Protein AF-A0A8T7GP36-F1 (afdb_monomer)

Solvent-accessible surface area (backbone atoms only — not comparable to full-atom values): 14063 Å² total; per-residue (Å²): 130,89,77,80,60,26,38,30,38,38,32,19,70,82,32,65,22,8,40,40,35,49,52,41,44,40,73,70,53,37,39,84,73,58,94,53,30,22,43,28,88,92,41,79,55,43,35,38,38,54,40,79,57,61,68,34,62,46,41,67,51,52,82,81,43,76,48,52,62,29,41,39,33,40,35,57,39,79,46,96,83,54,59,39,30,41,38,35,31,34,24,10,23,64,42,84,63,93,49,33,45,50,61,64,27,58,19,21,14,48,26,51,60,54,46,48,33,53,57,52,48,55,75,44,38,83,84,38,70,80,41,49,74,45,42,40,28,37,44,39,22,32,17,73,43,93,43,30,35,36,42,42,26,34,12,16,43,73,74,43,18,61,34,59,68,62,31,41,54,50,52,52,35,50,52,54,37,50,52,35,55,74,71,63,75,49,83,74,66,82,41,26,20,30,37,42,24,43,49,58,59,24,58,70,58,39,48,43,40,66,74,66,62,54,48,24,54,44,43,25,42,24,43,89,50,54,89,50,62,46,69,66,53,51,48,46,50,50,63,35,37,80,57,78,55,48,29,36,41,30,31,61,76,49,38,62,90,50,39,65,61,52,53,53,60,48,68,78,45,93,46,49,76,43,79,85

Foldseek 3Di:
DDDQAAEEEEAAPVALLSVLLVVLVVVVAFDDDDLQWTDHPVQRRYIYHYYNDDQLAPLVVCVSVVRYQEYEYRHAAADPVFQWAWEKEFADALADDPAHDDGNAGAFAEFQLRLQLQVLLVVCCVVVVRYHYYYFAHYTDDGNHPHTYMYTHTDHDPVRSNPNSSSNSSNVSSSVSCCCVVVVVDDGADAEEEAEEDARRSVVVRCCSPVVVRYTYTHHDYLVSLVSDDLSSVVNRQPRYPDGHAAYEYQQVRNPPSNVVVVVSPVPDNHHYHYD

Sequence (276 aa):
MKQDLYYYLVGSEIDKASETMISNLTKNGFKFNFNSIYENPEYPEIRLFVSNKNSLWFDDLEDYCPNAKAFIFLSKHSSKEKFPALTCHFTGNFEKNFYGGKEKELGIAYPSLQKLYLANLMKHKNLLSNFDIGMESTHHGPTSIKKPVIFIELGSDEQQWTDQHAASIICNTILDTIISLNRGKVVPCKKIAIGIGGNHYASKFNKILFDSGEFCFASIISKYYLKSLDRNMIEQMIQKSVEKITYAIVDNKGLGPERSQILNLLNDSELKILKI

Structure (mmCIF, N/CA/C/O backbone):
data_AF-A0A8T7GP36-F1
#
_entry.id   AF-A0A8T7GP36-F1
#
loop_
_atom_site.group_PDB
_atom_site.id
_atom_site.type_symbol
_atom_site.label_atom_id
_atom_site.label_alt_id
_atom_site.label_comp_id
_atom_site.label_asym_id
_atom_site.label_entity_id
_atom_site.label_seq_id
_atom_site.pdbx_PDB_ins_code
_atom_site.Cartn_x
_atom_site.Cartn_y
_atom_site.Cartn_z
_atom_site.occupancy
_atom_site.B_iso_or_equiv
_atom_site.auth_seq_id
_atom_site.auth_comp_id
_atom_site.auth_asym_id
_atom_site.auth_atom_id
_atom_site.pdbx_PDB_model_num
ATOM 1 N N . MET A 1 1 ? -11.515 -20.940 -20.781 1.00 47.59 1 MET A N 1
ATOM 2 C CA . MET A 1 1 ? -10.054 -20.916 -20.548 1.00 47.59 1 MET A CA 1
ATOM 3 C C . MET A 1 1 ? -9.811 -20.142 -19.262 1.00 47.59 1 MET A C 1
ATOM 5 O O . MET A 1 1 ? -10.453 -19.113 -19.098 1.00 47.59 1 MET A O 1
ATOM 9 N N . LYS A 1 2 ? -8.998 -20.645 -18.321 1.00 55.69 2 LYS A N 1
ATOM 10 C CA . LYS A 1 2 ? -8.588 -19.832 -17.162 1.00 55.69 2 LYS A CA 1
ATOM 11 C C . LYS A 1 2 ? -7.758 -18.667 -17.701 1.00 55.69 2 LYS A C 1
ATOM 13 O O . LYS A 1 2 ? -6.828 -18.909 -18.457 1.00 55.69 2 LYS A O 1
ATOM 18 N N . GLN A 1 3 ? -8.146 -17.441 -17.375 1.00 73.12 3 GLN A N 1
ATOM 19 C CA . GLN A 1 3 ? -7.361 -16.257 -17.702 1.00 73.12 3 GLN A CA 1
ATOM 20 C C . GLN A 1 3 ? -6.179 -16.186 -16.733 1.00 73.12 3 GLN A C 1
ATOM 22 O O . GLN A 1 3 ? -6.379 -16.322 -15.523 1.00 73.12 3 GLN A O 1
ATOM 27 N N . ASP A 1 4 ? -4.969 -16.001 -17.256 1.00 88.50 4 ASP A N 1
ATOM 28 C CA . ASP A 1 4 ? -3.783 -15.805 -16.424 1.00 88.50 4 ASP A CA 1
ATOM 29 C C . ASP A 1 4 ? -3.896 -14.474 -15.673 1.00 88.50 4 ASP A C 1
ATOM 31 O O . ASP A 1 4 ? -4.216 -13.442 -16.270 1.00 88.50 4 ASP A O 1
ATOM 35 N N . LEU A 1 5 ? -3.665 -14.515 -14.357 1.00 94.69 5 LEU A N 1
ATOM 36 C CA . LEU A 1 5 ? -3.712 -13.349 -13.475 1.00 94.69 5 LEU A CA 1
ATOM 37 C C . LEU A 1 5 ? -2.296 -12.885 -13.128 1.00 94.69 5 LEU A C 1
ATOM 39 O O . LEU A 1 5 ? -1.457 -13.708 -12.758 1.00 94.69 5 LEU A O 1
ATOM 43 N N . TYR A 1 6 ? -2.061 -11.572 -13.159 1.00 97.25 6 TYR A N 1
ATOM 44 C CA . TYR A 1 6 ? -0.738 -10.979 -12.936 1.00 97.25 6 TYR A CA 1
ATOM 45 C C . TYR A 1 6 ? -0.712 -10.007 -11.759 1.00 97.25 6 TYR A C 1
ATOM 47 O O . TYR A 1 6 ? -1.704 -9.348 -11.448 1.00 97.25 6 TYR A O 1
ATOM 55 N N . TYR A 1 7 ? 0.444 -9.878 -11.120 1.00 98.38 7 TYR A N 1
ATOM 56 C CA . TYR A 1 7 ? 0.733 -8.733 -10.263 1.00 98.38 7 TYR A CA 1
ATOM 57 C C . TYR A 1 7 ? 1.201 -7.573 -11.139 1.00 98.38 7 TYR A C 1
ATOM 59 O O . TYR A 1 7 ? 2.148 -7.732 -11.908 1.00 98.38 7 TYR A O 1
ATOM 67 N N . TYR A 1 8 ? 0.554 -6.418 -11.019 1.00 98.69 8 TYR A N 1
ATOM 68 C CA . TYR A 1 8 ? 0.927 -5.225 -11.770 1.00 98.69 8 TYR A CA 1
ATOM 69 C C . TYR A 1 8 ? 1.717 -4.272 -10.881 1.00 98.69 8 TYR A C 1
ATOM 71 O O . TYR A 1 8 ? 1.197 -3.781 -9.881 1.00 98.69 8 TYR A O 1
ATOM 79 N N . LEU A 1 9 ? 2.964 -4.006 -11.259 1.00 98.88 9 LEU A N 1
ATOM 80 C CA . LEU A 1 9 ? 3.727 -2.858 -10.785 1.00 98.88 9 LEU A CA 1
ATOM 81 C C . LEU A 1 9 ? 3.259 -1.649 -11.592 1.00 98.88 9 LEU A C 1
ATOM 83 O O . LEU A 1 9 ? 3.306 -1.686 -12.818 1.00 98.88 9 LEU A O 1
ATOM 87 N N . VAL A 1 10 ? 2.767 -0.610 -10.930 1.00 98.81 10 VAL A N 1
ATOM 88 C CA . VAL A 1 10 ? 2.143 0.545 -11.582 1.00 98.81 10 VAL A CA 1
ATOM 89 C C . VAL A 1 10 ? 3.041 1.753 -11.383 1.00 98.81 10 VAL A C 1
ATOM 91 O O . VAL A 1 10 ? 3.231 2.211 -10.257 1.00 98.81 10 VAL A O 1
ATOM 94 N N . GLY A 1 11 ? 3.613 2.237 -12.479 1.00 98.50 11 GLY A N 1
ATOM 95 C CA . GLY A 1 11 ? 4.507 3.382 -12.511 1.00 98.50 11 GLY A CA 1
ATOM 96 C C . GLY A 1 11 ? 3.882 4.601 -13.193 1.00 98.50 11 GLY A C 1
ATOM 97 O O . GLY A 1 11 ? 3.072 4.470 -14.116 1.00 98.50 11 GLY A O 1
ATOM 98 N N . SER A 1 12 ? 4.287 5.789 -12.751 1.00 98.31 12 SER A N 1
ATOM 99 C CA . SER A 1 12 ? 3.864 7.079 -13.295 1.00 98.31 12 SER A CA 1
ATOM 100 C C . SER A 1 12 ? 5.076 7.922 -13.696 1.00 98.31 12 SER A C 1
ATOM 102 O O . SER A 1 12 ? 5.878 8.289 -12.845 1.00 98.31 12 SER A O 1
ATOM 104 N N . GLU A 1 13 ? 5.165 8.322 -14.961 1.00 97.75 13 GLU A N 1
ATOM 105 C CA . GLU A 1 13 ? 6.253 9.164 -15.489 1.00 97.75 13 GLU A CA 1
ATOM 106 C C . GLU A 1 13 ? 6.236 10.596 -14.927 1.00 97.75 13 GLU A C 1
ATOM 108 O O . GLU A 1 13 ? 7.222 11.312 -14.997 1.00 97.75 13 GLU A O 1
ATOM 113 N N . ILE A 1 14 ? 5.132 11.040 -14.321 1.00 97.56 14 ILE A N 1
ATOM 114 C CA . ILE A 1 14 ? 5.061 12.365 -13.678 1.00 97.56 14 ILE A CA 1
ATOM 115 C C . ILE A 1 14 ? 5.478 12.343 -12.195 1.00 97.56 14 ILE A C 1
ATOM 117 O O . ILE A 1 14 ? 5.376 13.356 -11.498 1.00 97.56 14 ILE A O 1
ATOM 121 N N . ASP A 1 15 ? 5.918 11.186 -11.688 1.00 98.38 15 ASP A N 1
ATOM 122 C CA . ASP A 1 15 ? 6.401 10.996 -10.322 1.00 98.38 15 ASP A CA 1
ATOM 123 C C . ASP A 1 15 ? 7.881 10.591 -10.336 1.00 98.38 15 ASP A C 1
ATOM 125 O O . ASP A 1 15 ? 8.241 9.514 -10.795 1.00 98.38 15 ASP A O 1
ATOM 129 N N . LYS A 1 16 ? 8.742 11.440 -9.769 1.00 98.31 16 LYS A N 1
ATOM 130 C CA . LYS A 1 16 ? 10.200 11.267 -9.816 1.00 98.31 16 LYS A CA 1
ATOM 131 C C . LYS A 1 16 ? 10.711 10.004 -9.104 1.00 98.31 16 LYS A C 1
ATOM 133 O O . LYS A 1 16 ? 11.701 9.411 -9.537 1.00 98.31 16 LYS A O 1
ATOM 138 N N . ALA A 1 17 ? 10.058 9.583 -8.019 1.00 98.56 17 ALA A N 1
ATOM 139 C CA . ALA A 1 17 ? 10.408 8.337 -7.338 1.00 98.56 17 ALA A CA 1
ATOM 140 C C . ALA A 1 17 ? 9.965 7.132 -8.165 1.00 98.56 17 ALA A C 1
ATOM 142 O O . ALA A 1 17 ? 10.710 6.160 -8.317 1.00 98.56 17 ALA A O 1
ATOM 143 N N . SER A 1 18 ? 8.775 7.235 -8.758 1.00 98.69 18 SER A N 1
ATOM 144 C CA . SER A 1 18 ? 8.261 6.244 -9.694 1.00 98.69 18 SER A CA 1
ATOM 145 C C . SER A 1 18 ? 9.176 6.087 -10.909 1.00 98.69 18 SER A C 1
ATOM 147 O O . SER A 1 18 ? 9.588 4.970 -11.201 1.00 98.69 18 SER A O 1
ATOM 149 N N . GLU A 1 19 ? 9.600 7.177 -11.555 1.00 98.56 19 GLU A N 1
ATOM 150 C CA . GLU A 1 19 ? 10.566 7.159 -12.664 1.00 98.56 19 GLU A CA 1
ATOM 151 C C . GLU A 1 19 ? 11.883 6.472 -12.278 1.00 98.56 19 GLU A C 1
ATOM 153 O O . GLU A 1 19 ? 12.413 5.648 -13.029 1.00 98.56 19 GLU A O 1
ATOM 158 N N . THR A 1 20 ? 12.399 6.754 -11.080 1.00 98.75 20 THR A N 1
ATOM 159 C CA . THR A 1 20 ? 13.619 6.122 -10.553 1.00 98.75 20 THR A CA 1
ATOM 160 C C . THR A 1 20 ? 13.441 4.606 -10.396 1.00 98.75 20 THR A C 1
ATOM 162 O O . THR A 1 20 ? 14.326 3.831 -10.780 1.00 98.75 20 THR A O 1
ATOM 165 N N . MET A 1 21 ? 12.286 4.154 -9.898 1.00 98.81 21 MET A N 1
ATOM 166 C CA . MET A 1 21 ? 11.955 2.729 -9.776 1.00 98.81 21 MET A CA 1
ATOM 167 C C . MET A 1 21 ? 11.683 2.063 -11.138 1.00 98.81 21 MET A C 1
ATOM 169 O O . MET A 1 21 ? 12.195 0.973 -11.395 1.00 98.81 21 MET A O 1
ATOM 173 N N . ILE A 1 22 ? 10.974 2.727 -12.059 1.00 98.75 22 ILE A N 1
ATOM 174 C CA . ILE A 1 22 ? 10.774 2.275 -13.449 1.00 98.75 22 ILE A CA 1
ATOM 175 C C . ILE A 1 22 ? 12.131 2.089 -14.141 1.00 98.75 22 ILE A C 1
ATOM 177 O O . ILE A 1 22 ? 12.367 1.067 -14.791 1.00 98.75 22 ILE A O 1
ATOM 181 N N . SER A 1 23 ? 13.062 3.035 -13.971 1.00 98.56 23 SER A N 1
ATOM 182 C CA . SER A 1 23 ? 14.418 2.927 -14.523 1.00 98.56 23 SER A CA 1
ATOM 183 C C . SER A 1 23 ? 15.160 1.700 -13.983 1.00 98.56 23 SER A C 1
ATOM 185 O O . SER A 1 23 ? 15.836 1.007 -14.741 1.00 98.56 23 SER A O 1
ATOM 187 N N . ASN A 1 24 ? 15.012 1.387 -12.693 1.00 98.62 24 ASN A N 1
ATOM 188 C CA . ASN A 1 24 ? 15.599 0.181 -12.102 1.00 98.62 24 ASN A CA 1
ATOM 189 C C . ASN A 1 24 ? 14.985 -1.102 -12.674 1.00 98.62 24 ASN A C 1
ATOM 191 O O . ASN A 1 24 ? 15.717 -1.996 -13.093 1.00 98.62 24 ASN A O 1
ATOM 195 N N . LEU A 1 25 ? 13.656 -1.184 -12.755 1.00 98.69 25 LEU A N 1
ATOM 196 C CA . LEU A 1 25 ? 12.961 -2.357 -13.297 1.00 98.69 25 LEU A CA 1
ATOM 197 C C . LEU A 1 25 ? 13.305 -2.601 -14.772 1.00 98.69 25 LEU A C 1
ATOM 199 O O . LEU A 1 25 ? 13.565 -3.735 -15.170 1.00 98.69 25 LEU A O 1
ATOM 203 N N . THR A 1 26 ? 13.361 -1.544 -15.581 1.00 98.25 26 THR A N 1
ATOM 204 C CA . THR A 1 26 ? 13.717 -1.649 -17.006 1.00 98.25 26 THR A CA 1
ATOM 205 C C . THR A 1 26 ? 15.175 -2.065 -17.213 1.00 98.25 26 THR A C 1
ATOM 207 O O . THR A 1 26 ? 15.450 -2.929 -18.046 1.00 98.25 26 THR A O 1
ATOM 210 N N . LYS A 1 27 ? 16.112 -1.548 -16.403 1.00 97.50 27 LYS A N 1
ATOM 211 C CA . LYS A 1 27 ? 17.507 -2.033 -16.370 1.00 97.50 27 LYS A CA 1
ATOM 212 C C . LYS A 1 27 ? 17.600 -3.502 -15.944 1.00 97.50 27 LYS A C 1
ATOM 214 O O . LYS A 1 27 ? 18.430 -4.227 -16.484 1.00 97.50 27 LYS A O 1
ATOM 219 N N . ASN A 1 28 ? 16.711 -3.951 -15.058 1.00 94.38 28 ASN A N 1
ATOM 220 C CA . ASN A 1 28 ? 16.593 -5.343 -14.614 1.00 94.38 28 ASN A CA 1
ATOM 221 C C . ASN A 1 28 ? 15.758 -6.228 -15.560 1.00 94.38 28 ASN A C 1
ATOM 223 O O . ASN A 1 28 ? 15.263 -7.275 -15.155 1.00 94.38 28 ASN A O 1
ATOM 227 N N . GLY A 1 29 ? 15.595 -5.836 -16.827 1.00 97.38 29 GLY A N 1
ATOM 228 C CA . GLY A 1 29 ? 15.082 -6.724 -17.872 1.00 97.38 29 GLY A CA 1
ATOM 229 C C . GLY A 1 29 ? 13.582 -6.640 -18.150 1.00 97.38 29 GLY A C 1
ATOM 230 O O . GLY A 1 29 ? 13.114 -7.362 -19.030 1.00 97.38 29 GLY A O 1
ATOM 231 N N . PHE A 1 30 ? 12.830 -5.750 -17.488 1.00 98.50 30 PHE A N 1
ATOM 232 C CA . PHE A 1 30 ? 11.471 -5.422 -17.934 1.00 98.50 30 PHE A CA 1
ATOM 233 C C . PHE A 1 30 ? 11.529 -4.658 -19.261 1.00 98.50 30 PHE A C 1
ATOM 235 O O . PHE A 1 30 ? 12.021 -3.532 -19.328 1.00 98.50 30 PHE A O 1
ATOM 242 N N . LYS A 1 31 ? 11.015 -5.267 -20.330 1.00 98.44 31 LYS A N 1
ATOM 243 C CA . LYS A 1 31 ? 11.012 -4.703 -21.685 1.00 98.44 31 LYS A CA 1
ATOM 244 C C . LYS A 1 31 ? 9.597 -4.372 -22.116 1.00 98.44 31 LYS A C 1
ATOM 246 O O . LYS A 1 31 ? 8.678 -5.133 -21.831 1.00 98.44 31 LYS A O 1
ATOM 251 N N . PHE A 1 32 ? 9.444 -3.253 -22.817 1.00 97.81 32 PHE A N 1
ATOM 252 C CA . PHE A 1 32 ? 8.162 -2.851 -23.384 1.00 97.81 32 PHE A CA 1
ATOM 253 C C . PHE A 1 32 ? 7.607 -3.963 -24.280 1.00 97.81 32 PHE A C 1
ATOM 255 O O . PHE A 1 32 ? 8.351 -4.538 -25.078 1.00 97.81 32 PHE A O 1
ATOM 262 N N . ASN A 1 33 ? 6.311 -4.236 -24.150 1.00 95.38 33 ASN A N 1
ATOM 263 C CA . ASN A 1 33 ? 5.586 -5.160 -25.009 1.00 95.38 33 ASN A CA 1
ATOM 264 C C . ASN A 1 33 ? 4.476 -4.423 -25.783 1.00 95.38 33 ASN A C 1
ATOM 266 O O . ASN A 1 33 ? 4.654 -4.104 -26.957 1.00 95.38 33 ASN A O 1
ATOM 270 N N . PHE A 1 34 ? 3.353 -4.098 -25.133 1.00 93.12 34 PHE A N 1
ATOM 271 C CA . PHE A 1 34 ? 2.216 -3.400 -25.751 1.00 93.12 34 PHE A CA 1
ATOM 272 C C . PHE A 1 34 ? 1.441 -2.576 -24.717 1.00 93.12 34 PHE A C 1
ATOM 274 O O . PHE A 1 34 ? 1.510 -2.871 -23.531 1.00 93.12 34 PHE A O 1
ATOM 281 N N . ASN A 1 35 ? 0.672 -1.570 -25.151 1.00 93.38 35 ASN A N 1
ATOM 282 C CA . ASN A 1 35 ? -0.252 -0.787 -24.307 1.00 93.38 35 ASN A CA 1
ATOM 283 C C . ASN A 1 35 ? 0.330 -0.380 -22.944 1.00 93.38 35 ASN A C 1
ATOM 285 O O . ASN A 1 35 ? -0.272 -0.662 -21.909 1.00 93.38 35 ASN A O 1
ATOM 289 N N . SER A 1 36 ? 1.510 0.246 -22.935 1.00 96.88 36 SER A N 1
ATOM 290 C CA . SER A 1 36 ? 2.193 0.665 -21.699 1.00 96.88 36 SER A CA 1
ATOM 291 C C . SER A 1 36 ? 2.637 -0.468 -20.758 1.00 96.88 36 SER A C 1
ATOM 293 O O . SER A 1 36 ? 3.133 -0.196 -19.665 1.00 96.88 36 SER A O 1
ATOM 295 N N . ILE A 1 37 ? 2.501 -1.731 -21.166 1.00 98.12 37 ILE A N 1
ATOM 296 C CA . ILE A 1 37 ? 2.912 -2.907 -20.401 1.00 98.12 37 ILE A CA 1
ATOM 297 C C . ILE A 1 37 ? 4.329 -3.320 -20.797 1.00 98.12 37 ILE A C 1
ATOM 299 O O . ILE A 1 37 ? 4.669 -3.453 -21.974 1.00 98.12 37 ILE A O 1
ATOM 303 N N . TYR A 1 38 ? 5.131 -3.579 -19.774 1.00 98.62 38 TYR A N 1
ATOM 304 C CA . TYR A 1 38 ? 6.468 -4.132 -19.824 1.00 98.62 38 TYR A CA 1
ATOM 305 C C . TYR A 1 38 ? 6.461 -5.516 -19.174 1.00 98.62 38 TYR A C 1
ATOM 307 O O . TYR A 1 38 ? 5.816 -5.746 -18.144 1.00 98.62 38 TYR A O 1
ATOM 315 N N . GLU A 1 39 ? 7.217 -6.436 -19.759 1.00 98.38 39 GLU A N 1
ATOM 316 C CA . GLU A 1 39 ? 7.300 -7.828 -19.332 1.00 98.38 39 GLU A CA 1
ATOM 317 C C . GLU A 1 39 ? 8.749 -8.233 -19.085 1.00 98.38 39 GLU A C 1
ATOM 319 O O . GLU A 1 39 ? 9.672 -7.734 -19.733 1.00 98.38 39 GLU A O 1
ATOM 324 N N . ASN A 1 40 ? 8.943 -9.167 -18.159 1.00 97.94 40 ASN A N 1
ATOM 325 C CA . ASN A 1 40 ? 10.230 -9.794 -17.911 1.00 97.94 40 ASN A CA 1
ATOM 326 C C . ASN A 1 40 ? 10.042 -11.323 -17.866 1.00 97.94 40 ASN A C 1
ATOM 328 O O . ASN A 1 40 ? 9.319 -11.804 -16.991 1.00 97.94 40 ASN A O 1
ATOM 332 N N . PRO A 1 41 ? 10.677 -12.098 -18.769 1.00 96.62 41 PRO A N 1
ATOM 333 C CA . PRO A 1 41 ? 10.572 -13.558 -18.786 1.00 96.62 41 PRO A CA 1
ATOM 334 C C . PRO A 1 41 ? 11.005 -14.252 -17.486 1.00 96.62 41 PRO A C 1
ATOM 336 O O . PRO A 1 41 ? 10.541 -15.356 -17.213 1.00 96.62 41 PRO A O 1
ATOM 339 N N . GLU A 1 42 ? 11.865 -13.626 -16.676 1.00 96.50 42 GLU A N 1
ATOM 340 C CA . GLU A 1 42 ? 12.274 -14.159 -15.367 1.00 96.50 42 GLU A CA 1
ATOM 341 C C . GLU A 1 42 ? 11.150 -14.076 -14.319 1.00 96.50 42 GLU A C 1
ATOM 343 O O . GLU A 1 42 ? 11.101 -14.878 -13.380 1.00 96.50 42 GLU A O 1
ATOM 348 N N . TYR A 1 43 ? 10.207 -13.149 -14.518 1.00 96.62 43 TYR A N 1
ATOM 349 C CA . TYR A 1 43 ? 9.075 -12.875 -13.635 1.00 96.62 43 TYR A CA 1
ATOM 350 C C . TYR A 1 43 ? 7.743 -12.982 -14.403 1.00 96.62 43 TYR A C 1
ATOM 352 O O . TYR A 1 43 ? 7.022 -11.989 -14.538 1.00 96.62 43 TYR A O 1
ATOM 360 N N . PRO A 1 44 ? 7.378 -14.173 -14.917 1.00 95.06 44 PRO A N 1
ATOM 361 C CA . PRO A 1 44 ? 6.218 -14.339 -15.793 1.00 95.06 44 PRO A CA 1
ATOM 362 C C . PRO A 1 44 ? 4.879 -14.005 -15.120 1.00 95.06 44 PRO A C 1
ATOM 364 O O . PRO A 1 44 ? 3.913 -13.715 -15.823 1.00 95.06 44 PRO A O 1
ATOM 367 N N . GLU A 1 45 ? 4.798 -14.005 -13.786 1.00 95.31 45 GLU A N 1
ATOM 368 C CA . GLU A 1 45 ? 3.616 -13.586 -13.018 1.00 95.31 45 GLU A CA 1
ATOM 369 C C . GLU A 1 45 ? 3.524 -12.069 -12.744 1.00 95.31 45 GLU A C 1
ATOM 371 O O . GLU A 1 45 ? 2.548 -11.621 -12.135 1.00 95.31 45 GLU A O 1
ATOM 376 N N . ILE A 1 46 ? 4.514 -11.278 -13.175 1.00 98.19 46 ILE A N 1
ATOM 377 C CA . ILE A 1 46 ? 4.611 -9.834 -12.912 1.00 98.19 46 ILE A CA 1
ATOM 378 C C . ILE A 1 46 ? 4.548 -9.056 -14.228 1.00 98.19 46 ILE A C 1
ATOM 380 O O . ILE A 1 46 ? 5.107 -9.461 -15.249 1.00 98.19 46 ILE A O 1
ATOM 384 N N . ARG A 1 47 ? 3.853 -7.923 -14.211 1.00 98.44 47 ARG A N 1
ATOM 385 C CA . ARG A 1 47 ? 3.810 -6.941 -15.297 1.00 98.44 47 ARG A CA 1
ATOM 386 C C . ARG A 1 47 ? 4.149 -5.572 -14.736 1.00 98.44 47 ARG A C 1
ATOM 388 O O . ARG A 1 47 ? 3.753 -5.264 -13.618 1.00 98.44 47 ARG A O 1
ATOM 395 N N . LEU A 1 48 ? 4.864 -4.756 -15.500 1.00 98.81 48 LEU A N 1
ATOM 396 C CA . LEU A 1 48 ? 5.057 -3.340 -15.188 1.00 98.81 48 LEU A CA 1
ATOM 397 C C . LEU A 1 48 ? 4.175 -2.526 -16.137 1.00 98.81 48 LEU A C 1
ATOM 399 O O . LEU A 1 48 ? 4.320 -2.636 -17.345 1.00 98.81 48 LEU A O 1
ATOM 403 N N . PHE A 1 49 ? 3.255 -1.735 -15.602 1.00 98.69 49 PHE A N 1
ATOM 404 C CA . PHE A 1 49 ? 2.417 -0.815 -16.361 1.00 98.69 49 PHE A CA 1
ATOM 405 C C . PHE A 1 49 ? 2.888 0.617 -16.107 1.00 98.69 49 PHE A C 1
ATOM 407 O O . PHE A 1 49 ? 2.916 1.055 -14.958 1.00 98.69 49 PHE A O 1
ATOM 414 N N . VAL A 1 50 ? 3.268 1.336 -17.165 1.00 98.56 50 VAL A N 1
ATOM 415 C CA . VAL A 1 50 ? 3.808 2.702 -17.078 1.00 98.56 50 VAL A CA 1
ATOM 416 C C . VAL A 1 50 ? 2.854 3.689 -17.738 1.00 98.56 50 VAL A C 1
ATOM 418 O O . VAL A 1 50 ? 2.530 3.565 -18.917 1.00 98.56 50 VAL A O 1
ATOM 421 N N . SER A 1 51 ? 2.411 4.693 -16.991 1.00 96.69 51 SER A N 1
ATOM 422 C CA . SER A 1 51 ? 1.517 5.734 -17.502 1.00 96.69 51 SER A CA 1
ATOM 423 C C . SER A 1 51 ? 2.049 7.132 -17.213 1.00 96.69 51 SER A C 1
ATOM 425 O O . SER A 1 51 ? 2.940 7.311 -16.394 1.00 96.69 51 SER A O 1
ATOM 427 N N . ASN A 1 52 ? 1.437 8.138 -17.825 1.00 96.62 52 ASN A N 1
ATOM 428 C CA . ASN A 1 52 ? 1.623 9.546 -17.475 1.00 96.62 52 ASN A CA 1
ATOM 429 C C . ASN A 1 52 ? 0.480 10.090 -16.591 1.00 96.62 52 ASN A C 1
ATOM 431 O O . ASN A 1 52 ? 0.359 11.304 -16.412 1.00 96.62 52 ASN A O 1
ATOM 435 N N . LYS A 1 53 ? -0.394 9.213 -16.072 1.00 96.25 53 LYS A N 1
ATOM 436 C CA . LYS A 1 53 ? -1.502 9.596 -15.190 1.00 96.25 53 LYS A CA 1
ATOM 437 C C . LYS A 1 53 ? -1.007 9.733 -13.754 1.00 96.25 53 LYS A C 1
ATOM 439 O O . LYS A 1 53 ? -0.092 9.041 -13.325 1.00 96.25 53 LYS A O 1
ATOM 444 N N . ASN A 1 54 ? -1.681 10.577 -12.979 1.00 96.75 54 ASN A N 1
ATOM 445 C CA . ASN A 1 54 ? -1.431 10.637 -11.549 1.00 96.75 54 ASN A CA 1
ATOM 446 C C . ASN A 1 54 ? -2.021 9.404 -10.848 1.00 96.75 54 ASN A C 1
ATOM 448 O O . ASN A 1 54 ? -3.238 9.207 -10.866 1.00 96.75 54 ASN A O 1
ATOM 452 N N . SER A 1 55 ? -1.155 8.625 -10.198 1.00 97.19 55 SER A N 1
ATOM 453 C CA . SER A 1 55 ? -1.499 7.390 -9.490 1.00 97.19 55 SER A CA 1
ATOM 454 C C . SER A 1 55 ? -2.680 7.537 -8.532 1.00 97.19 55 SER A C 1
ATOM 456 O O . SER A 1 55 ? -3.514 6.641 -8.475 1.00 97.19 55 SER A O 1
ATOM 458 N N . LEU A 1 56 ? -2.803 8.671 -7.831 1.00 97.50 56 LEU A N 1
ATOM 459 C CA . LEU A 1 56 ? -3.837 8.868 -6.805 1.00 97.50 56 LEU A CA 1
ATOM 460 C C . LEU A 1 56 ? -5.260 8.945 -7.389 1.00 97.50 56 LEU A C 1
ATOM 462 O O . LEU A 1 56 ? -6.232 8.681 -6.685 1.00 97.50 56 LEU A O 1
ATOM 466 N N . TRP A 1 57 ? -5.395 9.300 -8.671 1.00 97.50 57 TRP A N 1
ATOM 467 C CA . TRP A 1 57 ? -6.678 9.438 -9.378 1.00 97.50 57 TRP A CA 1
ATOM 468 C C . TRP A 1 57 ? -6.928 8.306 -10.381 1.00 97.50 57 TRP A C 1
ATOM 470 O O . TRP A 1 57 ? -7.811 8.412 -11.232 1.00 97.50 57 TRP A O 1
ATOM 480 N N . PHE A 1 58 ? -6.151 7.225 -10.314 1.00 96.44 58 PHE A N 1
ATOM 481 C CA . PHE A 1 58 ? -6.187 6.162 -11.313 1.00 96.44 58 PHE A CA 1
ATOM 482 C C . PHE A 1 58 ? -7.245 5.085 -11.001 1.00 96.44 58 PHE A C 1
ATOM 484 O O . PHE A 1 58 ? -6.952 3.893 -10.995 1.00 96.44 58 PHE A O 1
ATOM 491 N N . ASP A 1 59 ? -8.487 5.495 -10.730 1.00 95.25 59 ASP A N 1
ATOM 492 C CA . ASP A 1 59 ? -9.586 4.581 -10.377 1.00 95.25 59 ASP A CA 1
ATOM 493 C C . ASP A 1 59 ? -10.011 3.645 -11.532 1.00 95.25 59 ASP A C 1
ATOM 495 O O . ASP A 1 59 ? -10.583 2.588 -11.278 1.00 95.25 59 ASP A O 1
ATOM 499 N N . ASP A 1 60 ? -9.706 3.996 -12.788 1.00 95.06 60 ASP A N 1
ATOM 500 C CA . ASP A 1 60 ? -10.034 3.234 -14.006 1.00 95.06 60 ASP A CA 1
ATO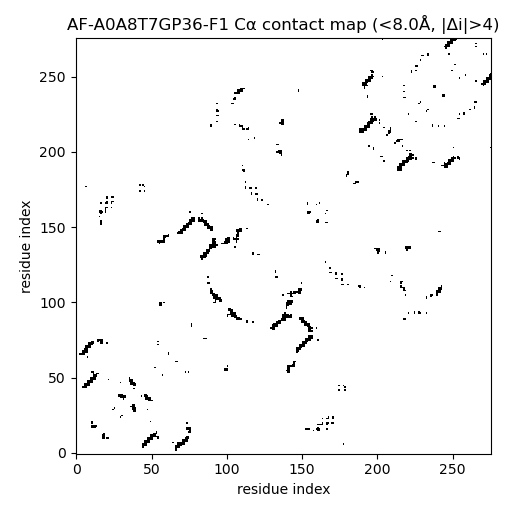M 501 C C . ASP A 1 60 ? -8.934 2.239 -14.437 1.00 95.06 60 ASP A C 1
ATOM 503 O O . ASP A 1 60 ? -8.959 1.708 -15.545 1.00 95.06 60 ASP A O 1
ATOM 507 N N . LEU A 1 61 ? -7.951 1.951 -13.575 1.00 95.69 61 LEU A N 1
ATOM 508 C CA . LEU A 1 61 ? -6.793 1.117 -13.928 1.00 95.69 61 LEU A CA 1
ATOM 509 C C . LEU A 1 61 ? -7.160 -0.313 -14.379 1.00 95.69 61 LEU A C 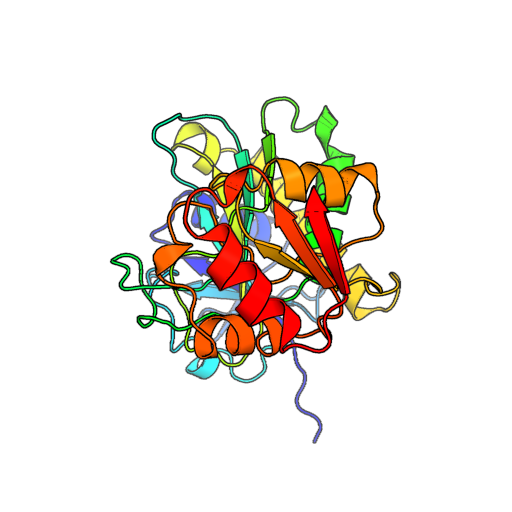1
ATOM 511 O O . LEU A 1 61 ? -6.461 -0.900 -15.208 1.00 95.69 61 LEU A O 1
ATOM 515 N N . GLU A 1 62 ? -8.259 -0.876 -13.872 1.00 94.75 62 GLU A N 1
ATOM 516 C CA . GLU A 1 62 ? -8.736 -2.208 -14.275 1.00 94.75 62 GLU A CA 1
ATOM 517 C C . GLU A 1 62 ? -9.147 -2.278 -15.752 1.00 94.75 62 GLU A C 1
ATOM 519 O O . GLU A 1 62 ? -9.067 -3.356 -16.338 1.00 94.75 62 GLU A O 1
ATOM 524 N N . ASP A 1 63 ? -9.502 -1.154 -16.379 1.00 95.12 63 ASP A N 1
ATOM 525 C CA . ASP A 1 63 ? -9.831 -1.113 -17.808 1.00 95.12 63 ASP A CA 1
ATOM 526 C C . ASP A 1 63 ? -8.580 -1.339 -18.677 1.00 95.12 63 ASP A C 1
ATOM 528 O O . ASP A 1 63 ? -8.659 -1.893 -19.774 1.00 95.12 63 ASP A O 1
ATOM 532 N N . TYR A 1 64 ? -7.405 -0.965 -18.159 1.00 95.75 64 TYR A N 1
ATOM 533 C CA . TYR A 1 64 ? -6.106 -1.179 -18.801 1.00 95.75 64 TYR A CA 1
ATOM 534 C C . TYR A 1 64 ? -5.486 -2.530 -18.421 1.00 95.75 64 TYR A C 1
ATOM 536 O O . TYR A 1 64 ? -4.774 -3.138 -19.220 1.00 95.75 64 TYR A O 1
ATOM 544 N N . CYS A 1 65 ? -5.754 -3.004 -17.201 1.00 96.06 65 CYS A N 1
ATOM 545 C CA . CYS A 1 65 ? -5.153 -4.203 -16.612 1.00 96.06 65 CYS A CA 1
ATOM 546 C C . CYS A 1 65 ? -6.226 -5.172 -16.056 1.00 96.06 65 CYS A C 1
ATOM 548 O O . CYS A 1 65 ? -6.249 -5.444 -14.850 1.00 96.06 65 CYS A O 1
ATOM 550 N N . PRO A 1 66 ? -7.126 -5.722 -16.897 1.00 94.88 66 PRO A N 1
ATOM 551 C CA . PRO A 1 66 ? -8.332 -6.431 -16.438 1.00 94.88 66 PRO A CA 1
ATOM 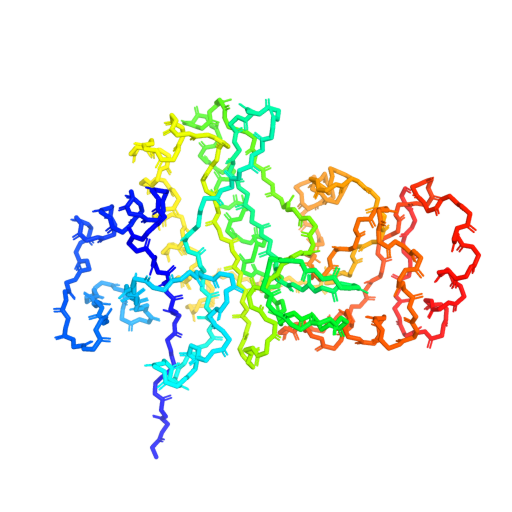552 C C . PRO A 1 66 ? -8.056 -7.764 -15.727 1.00 94.88 66 PRO A C 1
ATOM 554 O O . PRO A 1 66 ? -8.891 -8.283 -14.987 1.00 94.88 66 PRO A O 1
ATOM 557 N N . ASN A 1 67 ? -6.872 -8.334 -15.928 1.00 95.75 67 ASN A N 1
ATOM 558 C CA . ASN A 1 67 ? -6.417 -9.586 -15.332 1.00 95.75 67 ASN A CA 1
ATOM 559 C C . ASN A 1 67 ? -5.449 -9.376 -14.159 1.00 95.75 67 ASN A C 1
ATOM 561 O O . ASN A 1 67 ? -4.603 -10.224 -13.868 1.00 95.75 67 ASN A O 1
ATOM 565 N N . ALA A 1 68 ? -5.572 -8.254 -13.454 1.00 97.25 68 ALA A N 1
ATOM 566 C CA . ALA A 1 68 ? -4.798 -8.008 -12.251 1.00 97.25 68 ALA A CA 1
ATOM 567 C C . ALA A 1 68 ? -5.236 -8.906 -11.077 1.00 97.25 68 ALA A C 1
ATOM 569 O O . ALA A 1 68 ? -6.419 -9.035 -10.742 1.00 97.25 68 ALA A O 1
ATOM 570 N N . LYS A 1 69 ? -4.244 -9.500 -10.412 1.00 96.88 69 LYS A N 1
ATOM 571 C CA . LYS A 1 69 ? -4.350 -10.123 -9.088 1.00 96.88 69 LYS A CA 1
ATOM 572 C C . LYS A 1 69 ? -4.213 -9.077 -7.981 1.00 96.88 69 LYS A C 1
ATOM 574 O O . LYS A 1 69 ? -4.914 -9.165 -6.978 1.00 96.88 69 L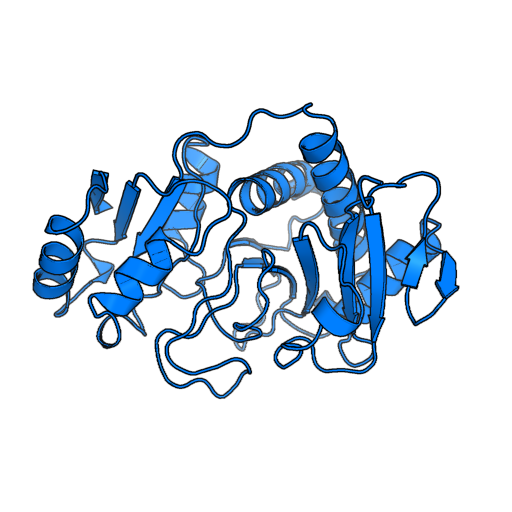YS A O 1
ATOM 579 N N . ALA A 1 70 ? -3.316 -8.112 -8.174 1.00 98.25 70 ALA A N 1
ATOM 580 C CA . ALA A 1 70 ? -3.081 -6.970 -7.297 1.00 98.25 70 ALA A CA 1
ATOM 581 C C . ALA A 1 70 ? -2.360 -5.851 -8.059 1.00 98.25 70 ALA A C 1
ATOM 583 O O . ALA A 1 70 ? -1.628 -6.135 -9.012 1.00 98.25 70 ALA A O 1
ATOM 584 N N . PHE A 1 71 ? -2.523 -4.617 -7.586 1.00 98.81 71 PHE A N 1
ATOM 585 C CA . PHE A 1 71 ? -1.796 -3.441 -8.055 1.00 98.81 71 PHE A CA 1
ATOM 586 C C . PHE A 1 71 ? -0.834 -2.944 -6.980 1.00 98.81 71 PHE A C 1
ATOM 588 O O . PHE A 1 71 ? -1.240 -2.679 -5.848 1.00 98.81 71 PHE A O 1
ATOM 595 N N . ILE A 1 72 ? 0.436 -2.820 -7.349 1.00 98.88 72 ILE A N 1
ATOM 596 C CA . ILE A 1 72 ? 1.519 -2.301 -6.522 1.00 98.88 72 ILE A CA 1
ATOM 597 C C . ILE A 1 72 ? 1.970 -0.988 -7.153 1.00 98.88 72 ILE A C 1
ATOM 599 O O . ILE A 1 72 ? 2.690 -0.992 -8.149 1.00 98.88 72 ILE A O 1
ATOM 603 N N . PHE A 1 73 ? 1.520 0.131 -6.600 1.00 98.88 73 PHE A N 1
ATOM 604 C CA . PHE A 1 73 ? 1.906 1.453 -7.069 1.00 98.88 73 PHE A CA 1
ATOM 605 C C . PHE A 1 73 ? 3.307 1.798 -6.580 1.00 98.88 73 PHE A C 1
ATOM 607 O O . PHE A 1 73 ? 3.606 1.697 -5.391 1.00 98.88 73 PHE A O 1
ATOM 614 N N . LEU A 1 74 ? 4.147 2.213 -7.522 1.00 98.81 74 LEU A N 1
ATOM 615 C CA . LEU A 1 74 ? 5.475 2.756 -7.282 1.00 98.81 74 LEU A CA 1
ATOM 616 C C . LEU A 1 74 ? 5.316 4.272 -7.202 1.00 98.81 74 LEU A C 1
ATOM 618 O O . LEU A 1 74 ? 5.018 4.908 -8.216 1.00 98.81 74 LEU A O 1
ATOM 622 N N . SER A 1 75 ? 5.454 4.844 -6.012 1.00 98.50 75 SER A N 1
ATOM 623 C CA . SER A 1 75 ? 5.098 6.244 -5.753 1.00 98.50 75 SER A CA 1
ATOM 624 C C . SER A 1 75 ? 6.165 6.945 -4.921 1.00 98.50 75 SER A C 1
ATOM 626 O O . SER A 1 75 ? 7.022 6.306 -4.304 1.00 98.50 75 SER A O 1
ATOM 628 N N . LYS A 1 76 ? 6.139 8.273 -4.908 1.00 97.56 76 LYS A N 1
ATOM 629 C CA . LYS A 1 76 ? 6.876 9.045 -3.914 1.00 97.56 76 LYS A CA 1
ATOM 630 C C . LYS A 1 76 ? 6.070 9.167 -2.629 1.00 97.56 76 LYS A C 1
ATOM 632 O O . LYS A 1 76 ? 4.886 9.485 -2.672 1.00 97.56 76 LYS A O 1
ATOM 637 N N . HIS A 1 77 ? 6.764 9.086 -1.502 1.00 94.50 77 HIS A N 1
ATOM 638 C CA . HIS A 1 77 ? 6.260 9.651 -0.253 1.00 94.50 77 HIS A CA 1
ATOM 639 C C . HIS A 1 77 ? 6.737 11.101 -0.152 1.00 94.50 77 HIS A C 1
ATOM 641 O O . HIS A 1 77 ? 7.902 11.388 -0.439 1.00 94.50 77 HIS A O 1
ATOM 647 N N . SER A 1 78 ? 5.872 12.028 0.261 1.00 91.81 78 SER A N 1
ATOM 648 C CA . SER A 1 78 ? 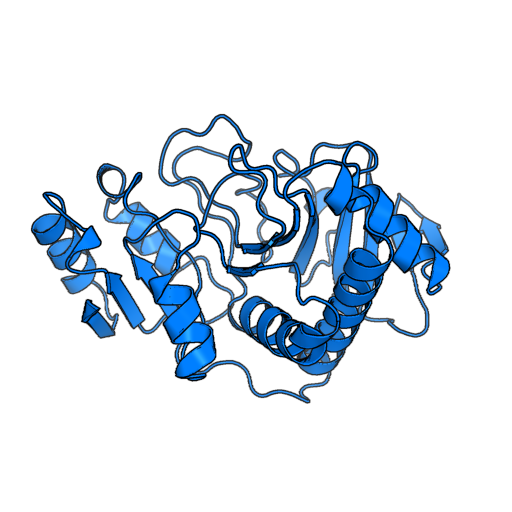6.212 13.450 0.407 1.00 91.81 78 SER A CA 1
ATOM 649 C C . SER A 1 78 ? 5.833 13.964 1.791 1.00 91.81 78 SER A C 1
ATOM 651 O O . SER A 1 78 ? 4.656 14.068 2.127 1.00 91.81 78 SER A O 1
ATOM 653 N N . SER A 1 79 ? 6.826 14.396 2.570 1.00 87.81 79 SER A N 1
ATOM 654 C CA . SER A 1 79 ? 6.630 14.877 3.943 1.00 87.81 79 SER A CA 1
ATOM 655 C C . SER A 1 79 ? 7.282 16.237 4.164 1.00 87.81 79 SER A C 1
ATOM 657 O O . SER A 1 79 ? 8.393 16.496 3.708 1.00 87.81 79 SER A O 1
ATOM 659 N N . LYS A 1 80 ? 6.616 17.108 4.934 1.00 82.50 80 LYS A N 1
ATOM 660 C CA . LYS A 1 80 ? 7.193 18.397 5.359 1.00 82.50 80 LYS A CA 1
ATOM 661 C C . LYS A 1 80 ? 8.398 18.226 6.283 1.00 82.50 80 LYS A C 1
ATOM 663 O O . LYS A 1 80 ? 9.284 19.071 6.269 1.00 82.50 80 LYS A O 1
ATOM 668 N N . GLU A 1 81 ? 8.424 17.139 7.049 1.00 82.81 81 GLU A N 1
ATOM 669 C CA . GLU A 1 81 ? 9.498 16.837 7.999 1.00 82.81 81 GLU A CA 1
ATOM 670 C C . GLU A 1 81 ? 10.772 16.328 7.304 1.00 82.81 81 GLU A C 1
ATOM 672 O O . GLU A 1 81 ? 11.823 16.270 7.932 1.00 82.81 81 GLU A O 1
ATOM 677 N N . LYS A 1 82 ? 10.689 15.968 6.011 1.00 84.50 82 LYS A N 1
ATOM 678 C CA . LYS A 1 82 ? 11.816 15.551 5.156 1.00 84.50 82 LYS A CA 1
ATOM 679 C C . LYS A 1 82 ? 12.702 14.430 5.721 1.00 84.50 82 LYS A C 1
ATOM 681 O O . LYS A 1 82 ? 13.873 14.314 5.369 1.00 84.50 82 LYS A O 1
ATOM 686 N N . PHE A 1 83 ? 12.156 13.579 6.588 1.00 88.81 83 PHE A N 1
ATOM 687 C CA . PHE A 1 83 ? 12.857 12.380 7.040 1.00 88.81 83 PHE A CA 1
ATOM 688 C C . PHE A 1 83 ? 12.873 11.326 5.923 1.00 88.81 83 PHE A C 1
ATOM 690 O O . PHE A 1 83 ? 11.805 11.029 5.375 1.00 88.81 83 PHE A O 1
ATOM 697 N N . PRO A 1 84 ? 14.036 10.751 5.570 1.00 96.19 84 PRO A N 1
ATOM 698 C CA . PRO A 1 84 ? 14.098 9.671 4.595 1.00 96.19 84 PRO A CA 1
ATOM 699 C C . PRO A 1 84 ? 13.271 8.478 5.078 1.00 96.19 84 PRO A C 1
ATOM 701 O O . PRO A 1 84 ? 13.472 7.979 6.187 1.00 96.19 84 PRO A O 1
ATOM 704 N N . ALA A 1 85 ? 12.339 8.018 4.253 1.00 97.12 85 ALA A N 1
ATOM 705 C CA . ALA A 1 85 ? 11.451 6.925 4.608 1.00 97.12 85 ALA A CA 1
ATOM 706 C C . ALA A 1 85 ? 11.126 6.051 3.395 1.00 97.12 85 ALA A C 1
ATOM 708 O O . ALA A 1 85 ? 10.921 6.550 2.289 1.00 97.12 85 ALA A O 1
ATOM 709 N N . LEU A 1 86 ? 11.083 4.742 3.628 1.00 98.44 86 LEU A N 1
ATOM 710 C CA . LEU A 1 86 ? 10.566 3.742 2.705 1.00 98.44 86 LEU A CA 1
ATOM 711 C C . LEU A 1 86 ? 9.276 3.206 3.297 1.00 98.44 86 LEU A C 1
ATOM 713 O O . LEU A 1 86 ? 9.288 2.441 4.272 1.00 98.44 86 LEU A O 1
ATOM 717 N N . THR A 1 87 ? 8.166 3.654 2.738 1.00 98.19 87 THR A N 1
ATOM 718 C CA . THR A 1 87 ? 6.858 3.414 3.324 1.00 98.19 87 THR A CA 1
ATOM 719 C C . THR A 1 87 ? 5.988 2.548 2.441 1.00 98.19 87 THR A C 1
ATOM 721 O O . THR A 1 87 ? 6.284 2.268 1.277 1.00 98.19 87 THR A O 1
ATOM 724 N N . CYS A 1 88 ? 4.935 2.014 3.049 1.00 98.00 88 CYS A N 1
ATOM 725 C CA . CYS A 1 88 ? 3.966 1.217 2.334 1.00 98.00 88 CYS A CA 1
ATOM 726 C C . CYS A 1 88 ? 2.595 1.293 2.994 1.00 98.00 88 CYS A C 1
ATOM 728 O O . CYS A 1 88 ? 2.466 1.065 4.198 1.00 98.00 88 CYS A O 1
ATOM 730 N N . HIS A 1 89 ? 1.542 1.538 2.226 1.00 98.69 89 HIS A N 1
ATOM 731 C CA . HIS A 1 89 ? 0.196 1.615 2.780 1.00 98.69 89 HIS A CA 1
ATOM 732 C C . HIS A 1 89 ? -0.873 1.213 1.767 1.00 98.69 89 HIS A C 1
ATOM 734 O O . HIS A 1 89 ? -0.623 1.052 0.573 1.00 98.69 89 HIS A O 1
ATOM 740 N N . PHE A 1 90 ? -2.087 1.021 2.273 1.00 98.81 90 PHE A N 1
ATOM 741 C CA . PHE A 1 90 ? -3.273 0.833 1.444 1.00 98.81 90 PHE A CA 1
ATOM 742 C C . PHE A 1 90 ? -3.987 2.166 1.244 1.00 98.81 90 PHE A C 1
ATOM 744 O O . PHE A 1 90 ? -3.871 3.073 2.075 1.00 98.81 90 PHE A O 1
ATOM 751 N N . THR A 1 91 ? -4.753 2.266 0.168 1.00 98.62 91 THR A N 1
ATOM 752 C CA . THR A 1 91 ? -5.516 3.467 -0.173 1.00 98.62 91 THR A CA 1
ATOM 753 C C . THR A 1 91 ? -6.877 3.487 0.509 1.00 98.62 91 THR A C 1
ATOM 755 O O . THR A 1 91 ? -7.426 2.451 0.898 1.00 98.62 91 THR A O 1
ATOM 758 N N . GLY A 1 92 ? -7.438 4.677 0.685 1.00 98.44 92 GLY A N 1
ATOM 759 C CA . GLY A 1 92 ? -8.761 4.848 1.265 1.00 98.44 92 GLY A CA 1
ATOM 760 C C . GLY A 1 92 ? -8.991 6.216 1.880 1.00 98.44 92 GLY A C 1
ATOM 761 O O . GLY A 1 92 ? -8.081 6.843 2.412 1.00 98.44 92 GLY A O 1
ATOM 762 N N . ASN A 1 93 ? -10.246 6.644 1.867 1.00 98.50 93 ASN A N 1
ATOM 763 C CA . ASN A 1 93 ? -10.684 7.916 2.413 1.00 98.50 93 ASN A CA 1
ATOM 764 C C . ASN A 1 93 ? -11.759 7.676 3.480 1.00 98.50 93 ASN A C 1
ATOM 766 O O . ASN A 1 93 ? -12.831 7.156 3.181 1.00 98.50 93 ASN A O 1
ATOM 770 N N . PHE A 1 94 ? -11.490 8.075 4.725 1.00 98.12 94 PHE A N 1
ATOM 771 C CA . PHE A 1 94 ? -12.468 8.001 5.826 1.00 98.12 94 PHE A CA 1
ATOM 772 C C . PHE A 1 94 ? -13.460 9.172 5.829 1.00 98.12 94 PHE A C 1
ATOM 774 O O . PHE A 1 94 ? -14.506 9.112 6.466 1.00 98.12 94 PHE A O 1
ATOM 781 N N . GLU A 1 95 ? -13.129 10.233 5.105 1.00 96.31 95 GLU A N 1
ATOM 782 C CA . GLU A 1 95 ? -13.931 11.435 4.897 1.00 96.31 95 GLU A CA 1
ATOM 783 C C . GLU A 1 95 ? -13.555 12.052 3.546 1.00 96.31 95 GLU A C 1
ATOM 785 O O . GLU A 1 95 ? -12.838 11.432 2.756 1.00 96.31 95 GLU A O 1
ATOM 790 N N . LYS A 1 96 ? -14.029 13.263 3.253 1.00 95.19 96 LYS A N 1
ATOM 791 C CA . LYS A 1 96 ? -13.634 13.979 2.041 1.00 95.19 96 LYS A CA 1
ATOM 792 C C . LYS A 1 96 ? -12.115 14.185 1.987 1.00 95.19 96 LYS A C 1
ATOM 794 O O . LYS A 1 96 ? -11.525 14.751 2.903 1.00 95.19 96 LYS A O 1
ATOM 799 N N . ASN A 1 97 ? -11.502 13.792 0.872 1.00 91.06 97 ASN A N 1
ATOM 800 C CA . ASN A 1 97 ? -10.076 13.969 0.614 1.00 91.06 97 ASN A CA 1
ATOM 801 C C . ASN A 1 97 ? -9.848 14.729 -0.703 1.00 91.06 97 ASN A C 1
ATOM 803 O O . ASN A 1 97 ? -10.631 14.614 -1.643 1.00 91.06 97 ASN A O 1
ATOM 807 N N . PHE A 1 98 ? -8.771 15.509 -0.766 1.00 93.56 98 PHE A N 1
ATOM 808 C CA . PHE A 1 98 ? -8.335 16.226 -1.967 1.00 93.56 98 PHE A CA 1
ATOM 809 C C . PHE A 1 98 ? -7.352 15.416 -2.825 1.00 93.56 98 PHE A C 1
ATOM 811 O O . PHE A 1 98 ? -7.035 15.824 -3.939 1.00 93.56 98 PHE A O 1
ATOM 818 N N . TYR A 1 99 ? -6.891 14.269 -2.326 1.00 95.81 99 TYR A N 1
ATOM 819 C CA . TYR A 1 99 ? -5.883 13.422 -2.962 1.00 95.81 99 TYR A CA 1
ATOM 820 C C . TYR A 1 99 ? -6.501 12.147 -3.553 1.00 95.81 99 TYR A C 1
ATOM 822 O O . TYR A 1 99 ? -6.163 11.041 -3.152 1.00 95.81 99 TYR A O 1
ATOM 830 N N . GLY A 1 100 ? -7.425 12.306 -4.502 1.00 97.12 100 GLY A N 1
ATOM 831 C CA . GLY A 1 100 ? -8.008 11.197 -5.266 1.00 97.12 100 GLY A CA 1
ATOM 832 C C . GLY A 1 100 ? -8.942 10.256 -4.490 1.00 97.12 100 GLY A C 1
ATOM 833 O O . GLY A 1 100 ? -9.066 10.316 -3.263 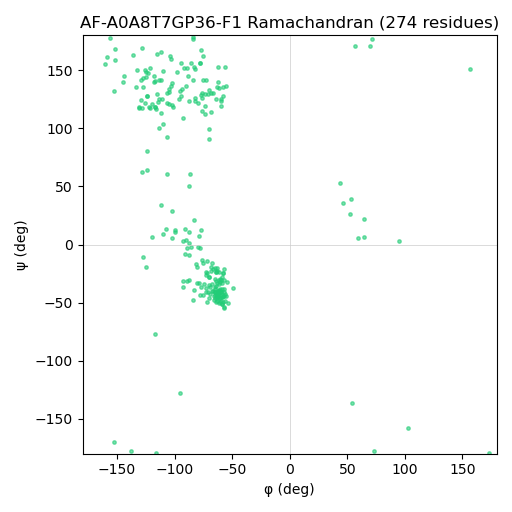1.00 97.12 100 GLY A O 1
ATOM 834 N N . GLY A 1 101 ? -9.617 9.375 -5.235 1.00 97.44 101 GLY A N 1
ATOM 835 C CA . GLY A 1 101 ? -10.630 8.459 -4.712 1.00 97.44 101 GLY A CA 1
ATOM 836 C C . GLY A 1 101 ? -11.940 9.139 -4.300 1.00 97.44 101 GLY A C 1
ATOM 837 O O . GLY A 1 101 ? -12.095 10.361 -4.350 1.00 97.44 101 GLY A O 1
ATOM 838 N N . LYS A 1 102 ? -12.910 8.328 -3.878 1.00 97.88 102 LYS A N 1
ATOM 839 C CA . LYS A 1 102 ? -14.216 8.793 -3.393 1.00 97.88 102 LYS A CA 1
ATOM 840 C C . LYS A 1 102 ? -14.187 9.045 -1.893 1.00 97.88 102 LYS A C 1
ATOM 842 O O . LYS A 1 102 ? -13.427 8.424 -1.156 1.00 97.88 102 LYS A O 1
ATOM 847 N N . GLU A 1 103 ? -15.032 9.965 -1.441 1.00 97.69 103 GLU A N 1
ATOM 848 C CA . GLU A 1 103 ? -15.292 10.182 -0.018 1.00 97.69 103 GLU A CA 1
ATOM 849 C C . GLU A 1 103 ? -15.898 8.921 0.616 1.00 97.69 103 GLU A C 1
ATOM 851 O O . GLU A 1 103 ? -16.754 8.276 0.010 1.00 97.69 103 GLU A O 1
ATOM 856 N N . LYS A 1 104 ? -15.464 8.595 1.843 1.00 97.94 104 LYS A N 1
ATOM 857 C CA . LYS A 1 104 ? -15.936 7.427 2.607 1.00 97.94 104 LYS A CA 1
ATOM 858 C C . LYS A 1 104 ? -15.823 6.104 1.838 1.00 97.94 104 LYS A C 1
ATOM 860 O O . LYS A 1 104 ? -16.685 5.232 1.933 1.00 97.94 104 LYS A O 1
ATOM 865 N N . GLU A 1 105 ? -14.744 5.934 1.082 1.00 98.56 105 GLU A N 1
ATOM 866 C CA . GLU A 1 105 ? -14.454 4.707 0.345 1.00 98.56 105 GLU A CA 1
ATOM 867 C C . GLU A 1 105 ? -13.026 4.246 0.640 1.00 98.56 105 GLU A C 1
ATOM 869 O O . GLU A 1 105 ? -12.070 4.992 0.445 1.00 98.56 105 GLU A O 1
ATOM 874 N N . LEU A 1 106 ? -12.863 3.009 1.114 1.00 98.75 106 LEU A N 1
ATOM 875 C CA . LEU A 1 106 ? -11.538 2.394 1.266 1.00 98.75 106 LEU A CA 1
ATOM 876 C C . LEU A 1 106 ? -11.141 1.599 0.016 1.00 98.75 106 LEU A C 1
ATOM 878 O O . LEU A 1 106 ? -12.012 1.079 -0.680 1.00 98.75 106 LEU A O 1
ATOM 882 N N . GLY A 1 107 ? -9.845 1.474 -0.257 1.00 98.50 107 GLY A N 1
ATOM 883 C CA . GLY A 1 107 ? -9.320 0.484 -1.197 1.00 98.50 107 GLY A CA 1
ATOM 884 C C . GLY A 1 107 ? -9.280 -0.914 -0.572 1.00 98.50 107 GLY A C 1
ATOM 885 O O . GLY A 1 107 ? -9.439 -1.079 0.640 1.00 98.50 107 GLY A O 1
ATOM 886 N N . ILE A 1 108 ? -9.071 -1.943 -1.396 1.00 98.81 108 ILE A N 1
ATOM 887 C CA . ILE A 1 108 ? -8.920 -3.322 -0.911 1.00 98.81 108 ILE A CA 1
ATOM 888 C C . ILE A 1 108 ? -7.475 -3.542 -0.452 1.00 98.81 108 ILE A C 1
ATOM 890 O O . ILE A 1 108 ? -6.530 -3.389 -1.223 1.00 98.81 108 ILE A O 1
ATOM 894 N N . ALA A 1 109 ? -7.297 -3.945 0.803 1.00 98.75 109 ALA A N 1
ATOM 895 C CA . ALA A 1 109 ? -5.985 -4.224 1.378 1.00 98.75 109 ALA A CA 1
ATOM 896 C C . ALA A 1 109 ? -5.469 -5.634 1.037 1.00 98.75 109 ALA A C 1
ATOM 898 O O . ALA A 1 109 ? -6.248 -6.585 0.953 1.00 98.75 109 ALA A O 1
ATOM 899 N N . TYR A 1 110 ? -4.142 -5.799 0.967 1.00 98.25 110 TYR A N 1
ATOM 900 C CA . TYR A 1 110 ? -3.464 -7.105 0.903 1.00 98.25 110 TYR A CA 1
ATOM 901 C C . TYR A 1 110 ? -2.426 -7.257 2.038 1.00 98.25 110 TYR A C 1
ATOM 903 O O . TYR A 1 110 ? -1.224 -7.075 1.820 1.00 98.25 110 TYR A O 1
ATOM 911 N N . PRO A 1 111 ? -2.875 -7.595 3.260 1.00 98.06 111 PRO A N 1
ATOM 912 C CA . PRO A 1 111 ? -2.053 -7.569 4.476 1.00 98.06 111 PRO A CA 1
ATOM 913 C C . PRO A 1 111 ? -0.782 -8.429 4.426 1.00 98.06 111 PRO A C 1
ATOM 915 O O . PRO A 1 111 ? 0.294 -7.971 4.814 1.00 98.06 111 PRO A O 1
ATOM 918 N N . SER A 1 112 ? -0.867 -9.665 3.927 1.00 96.50 112 SER A N 1
ATOM 919 C CA . SER A 1 112 ? 0.294 -10.556 3.799 1.00 96.50 112 SER A CA 1
ATOM 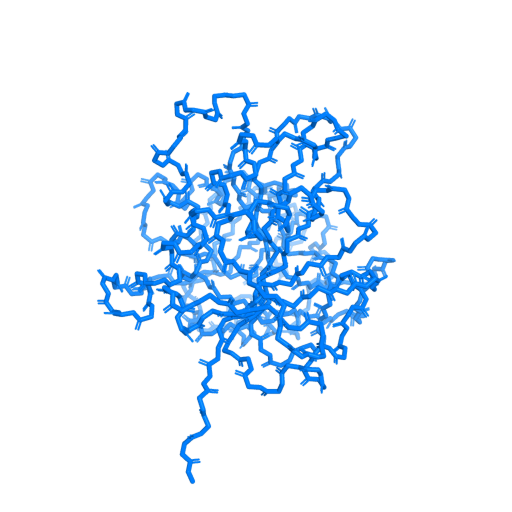920 C C . SER A 1 112 ? 1.329 -10.034 2.809 1.00 96.50 112 SER A C 1
ATOM 922 O O . SER A 1 112 ? 2.524 -10.186 3.058 1.00 96.50 112 SER A O 1
ATOM 924 N N . LEU A 1 113 ? 0.893 -9.399 1.714 1.00 97.50 113 LEU A N 1
ATOM 925 C CA . LEU A 1 113 ? 1.799 -8.777 0.748 1.00 97.50 113 LEU A CA 1
ATOM 926 C C . LEU A 1 113 ? 2.570 -7.625 1.406 1.00 97.50 113 LEU A C 1
ATOM 928 O O . LEU A 1 113 ? 3.797 -7.609 1.339 1.00 97.50 113 LEU A O 1
ATOM 932 N N . GLN A 1 114 ? 1.868 -6.722 2.102 1.00 98.12 114 GLN A N 1
ATOM 933 C CA . GLN A 1 114 ? 2.483 -5.593 2.811 1.00 98.12 114 GLN A CA 1
ATOM 934 C C . GLN A 1 114 ? 3.494 -6.062 3.859 1.00 98.12 114 GLN A C 1
ATOM 936 O O . GLN A 1 114 ? 4.640 -5.611 3.869 1.00 98.12 114 GLN A O 1
ATOM 941 N N . LYS A 1 115 ? 3.094 -6.990 4.739 1.00 97.06 115 LYS A N 1
ATOM 942 C CA . LYS A 1 115 ? 3.990 -7.475 5.791 1.00 97.06 115 LYS A CA 1
ATOM 943 C C . LYS A 1 115 ? 5.206 -8.185 5.219 1.00 97.06 115 LYS A C 1
ATOM 945 O O . LYS A 1 115 ? 6.306 -7.956 5.710 1.00 97.06 115 LYS A O 1
ATOM 950 N N . LEU A 1 116 ? 5.025 -9.056 4.225 1.00 96.50 116 LEU A N 1
ATOM 951 C CA . LEU A 1 116 ? 6.145 -9.788 3.641 1.00 96.50 116 LEU A CA 1
ATOM 952 C C . LEU A 1 116 ? 7.118 -8.836 2.937 1.00 96.50 116 LEU A C 1
ATOM 954 O O . LEU A 1 116 ? 8.324 -8.987 3.118 1.00 96.50 116 LEU A O 1
ATOM 958 N N . TYR A 1 117 ? 6.603 -7.834 2.217 1.00 98.25 117 TYR A N 1
ATOM 959 C CA . TYR A 1 117 ? 7.420 -6.781 1.618 1.00 98.25 117 TYR A CA 1
ATOM 960 C C . TYR A 1 117 ? 8.255 -6.053 2.677 1.00 98.25 117 TYR A C 1
ATOM 962 O O . TYR A 1 117 ? 9.481 -6.046 2.586 1.00 98.25 117 TYR A O 1
ATOM 970 N N . LEU A 1 118 ? 7.619 -5.519 3.725 1.00 97.88 118 LEU A N 1
ATOM 971 C CA . LEU A 1 118 ? 8.321 -4.792 4.787 1.00 97.88 118 LEU A CA 1
ATOM 972 C C . LEU A 1 118 ? 9.316 -5.685 5.542 1.00 97.88 118 LEU A C 1
ATOM 974 O O . LEU A 1 118 ? 10.428 -5.254 5.838 1.00 97.88 118 LEU A O 1
ATOM 978 N N . ALA A 1 119 ? 8.960 -6.941 5.822 1.00 95.69 119 ALA A N 1
ATOM 979 C CA . ALA A 1 119 ? 9.854 -7.895 6.474 1.00 95.69 119 ALA A CA 1
ATOM 980 C C . ALA A 1 119 ? 11.078 -8.230 5.607 1.00 95.69 119 ALA A C 1
ATOM 982 O O . ALA A 1 119 ? 12.182 -8.363 6.134 1.00 95.69 119 ALA A O 1
ATOM 983 N N . ASN A 1 120 ? 10.907 -8.358 4.288 1.00 96.62 120 ASN A N 1
ATOM 984 C CA . ASN A 1 120 ? 12.023 -8.550 3.367 1.00 96.62 120 ASN A CA 1
ATOM 985 C C . ASN A 1 120 ? 12.878 -7.283 3.262 1.00 96.62 120 ASN A C 1
ATOM 987 O O . ASN A 1 120 ? 14.098 -7.384 3.354 1.00 96.62 120 ASN A O 1
ATOM 991 N N . LEU A 1 121 ? 12.264 -6.102 3.182 1.00 97.75 121 LEU A N 1
ATOM 992 C CA . LEU A 1 121 ? 12.983 -4.830 3.124 1.00 97.75 121 LEU A CA 1
ATOM 993 C C . LEU A 1 121 ? 13.837 -4.600 4.379 1.00 97.75 121 LEU A C 1
ATOM 995 O O . LEU A 1 121 ? 14.986 -4.174 4.286 1.00 97.75 121 LEU A O 1
ATOM 999 N N . MET A 1 122 ? 13.325 -4.977 5.555 1.00 96.50 122 MET A N 1
ATOM 1000 C CA . MET A 1 122 ? 14.064 -4.910 6.821 1.00 96.50 122 MET A CA 1
ATOM 1001 C C . MET A 1 122 ? 15.330 -5.777 6.847 1.00 96.50 122 MET A C 1
ATOM 1003 O O . MET A 1 122 ? 16.265 -5.450 7.578 1.00 96.50 122 MET A O 1
ATOM 1007 N N . LYS A 1 123 ? 15.431 -6.834 6.027 1.00 96.62 123 LYS A N 1
ATOM 1008 C CA . LYS A 1 123 ? 16.680 -7.613 5.887 1.00 96.62 123 LYS A CA 1
ATOM 1009 C C . LYS A 1 123 ? 17.812 -6.787 5.269 1.00 96.62 123 LYS A C 1
ATOM 1011 O O . LYS A 1 123 ? 18.974 -7.120 5.467 1.00 96.62 123 LYS A O 1
ATOM 1016 N N . HIS A 1 124 ? 17.474 -5.703 4.572 1.00 97.38 124 HIS A N 1
ATOM 1017 C CA . HIS A 1 124 ? 18.409 -4.758 3.965 1.00 97.38 124 HIS A CA 1
ATOM 1018 C C . HIS A 1 124 ? 18.611 -3.492 4.814 1.00 97.38 124 HIS A C 1
ATOM 1020 O O . HIS A 1 124 ? 19.194 -2.520 4.336 1.00 97.38 124 HIS A O 1
ATOM 1026 N N . LYS A 1 125 ? 18.157 -3.468 6.079 1.00 95.38 125 LYS A N 1
ATOM 1027 C CA . LYS A 1 125 ? 18.200 -2.267 6.936 1.00 95.38 125 LYS A CA 1
ATOM 1028 C C . LYS A 1 125 ? 19.608 -1.683 7.109 1.00 95.38 125 LYS A C 1
ATOM 1030 O O . LYS A 1 125 ? 19.744 -0.476 7.256 1.00 95.38 125 LYS A O 1
ATOM 1035 N N . ASN A 1 126 ? 20.651 -2.510 7.062 1.00 96.50 126 ASN A N 1
ATOM 1036 C CA . ASN A 1 126 ? 22.047 -2.063 7.110 1.00 96.50 126 ASN A CA 1
ATOM 1037 C C . ASN A 1 126 ? 22.473 -1.267 5.863 1.00 96.50 126 ASN A C 1
ATOM 1039 O O . ASN A 1 126 ? 23.275 -0.350 5.984 1.00 96.50 126 ASN A O 1
ATOM 1043 N N . LEU A 1 127 ? 21.934 -1.601 4.687 1.00 96.88 127 LEU A N 1
ATOM 1044 C CA . LEU A 1 127 ? 22.148 -0.861 3.435 1.00 96.88 127 LEU A CA 1
ATOM 1045 C C . LEU A 1 127 ? 21.247 0.380 3.343 1.00 96.88 127 LEU A C 1
ATOM 1047 O O . LEU A 1 127 ? 21.517 1.305 2.588 1.00 96.88 127 LEU A O 1
ATOM 1051 N N . LEU A 1 128 ? 20.180 0.396 4.142 1.00 95.88 128 LEU A N 1
ATOM 1052 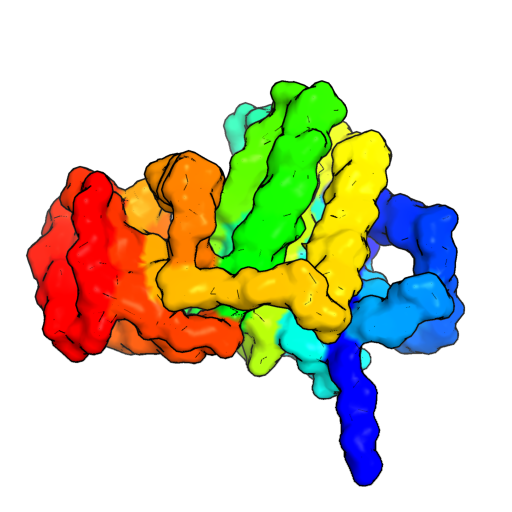C CA . LEU A 1 128 ? 19.157 1.436 4.201 1.00 95.88 128 LEU A CA 1
ATOM 1053 C C . LEU A 1 128 ? 19.211 2.196 5.535 1.00 95.88 128 LEU A C 1
ATOM 1055 O O . LEU A 1 128 ? 18.180 2.595 6.075 1.00 95.88 128 LEU A O 1
ATOM 1059 N N . SER A 1 129 ? 20.409 2.373 6.103 1.00 91.38 129 SER A N 1
ATOM 1060 C CA . SER A 1 129 ? 20.588 2.884 7.472 1.00 91.38 129 SER A CA 1
ATOM 1061 C C . SER A 1 129 ? 19.982 4.268 7.698 1.00 91.38 129 SER A C 1
ATOM 1063 O O . SER A 1 129 ? 19.586 4.584 8.815 1.00 91.38 129 SER A O 1
ATOM 1065 N N . ASN A 1 130 ? 19.897 5.074 6.639 1.00 93.50 130 ASN A N 1
ATOM 1066 C CA . ASN A 1 130 ? 19.393 6.443 6.693 1.00 93.50 130 ASN A CA 1
ATOM 1067 C C . ASN A 1 130 ? 17.872 6.535 6.526 1.00 93.50 130 ASN A C 1
ATOM 1069 O O . ASN A 1 130 ? 17.330 7.617 6.706 1.00 93.50 130 ASN A O 1
ATOM 1073 N N . PHE A 1 131 ? 17.202 5.434 6.172 1.00 97.31 131 PHE A N 1
ATOM 1074 C CA . PHE A 1 131 ? 15.768 5.402 5.907 1.00 97.31 131 PHE A CA 1
ATOM 1075 C C . PHE A 1 131 ? 15.003 4.761 7.051 1.00 97.31 131 PHE A C 1
ATOM 1077 O O . PHE A 1 131 ? 15.314 3.637 7.453 1.00 97.31 131 PHE A O 1
ATOM 1084 N N . ASP A 1 132 ? 13.936 5.405 7.506 1.00 96.00 132 ASP A N 1
ATOM 1085 C CA . ASP A 1 132 ? 12.911 4.728 8.292 1.00 96.00 132 ASP A CA 1
ATOM 1086 C C . ASP A 1 132 ? 12.075 3.808 7.399 1.00 96.00 132 ASP A C 1
ATOM 1088 O O . ASP A 1 132 ? 11.801 4.119 6.246 1.00 96.00 132 ASP A O 1
ATOM 1092 N N . ILE A 1 133 ? 11.699 2.638 7.915 1.00 97.44 133 ILE A N 1
ATOM 1093 C CA . ILE A 1 133 ? 10.948 1.629 7.159 1.00 97.44 133 ILE A CA 1
ATOM 1094 C C . ILE A 1 133 ? 9.673 1.321 7.925 1.00 97.44 133 ILE A C 1
ATOM 1096 O O . ILE A 1 133 ? 9.731 0.982 9.110 1.00 97.44 133 ILE A O 1
ATOM 1100 N N . GLY A 1 134 ? 8.523 1.399 7.261 1.00 97.31 134 GLY A N 1
ATOM 1101 C CA . GLY A 1 134 ? 7.270 1.044 7.911 1.00 97.31 134 GLY A CA 1
ATOM 1102 C C . GLY A 1 134 ? 6.018 1.322 7.100 1.00 97.31 134 GLY A C 1
ATOM 1103 O O . GLY A 1 134 ? 6.048 1.792 5.972 1.00 97.31 134 GLY A O 1
ATOM 1104 N N . MET A 1 135 ? 4.887 1.002 7.707 1.00 97.88 135 MET A N 1
ATOM 1105 C CA . MET A 1 135 ? 3.570 1.323 7.194 1.00 97.88 135 MET A CA 1
ATOM 1106 C C . MET A 1 135 ? 3.196 2.778 7.449 1.00 97.88 135 MET A C 1
ATOM 1108 O O . MET A 1 135 ? 3.608 3.363 8.454 1.00 97.88 135 MET A O 1
ATOM 1112 N N . GLU A 1 136 ? 2.286 3.282 6.627 1.00 98.12 136 GLU A N 1
ATOM 1113 C CA . GLU A 1 136 ? 1.493 4.475 6.923 1.00 98.12 136 GLU A CA 1
ATOM 1114 C C . GLU A 1 136 ? 0.020 4.114 7.136 1.00 98.12 136 GLU A C 1
ATOM 1116 O O . GLU A 1 136 ? -0.434 3.004 6.837 1.00 98.12 136 GLU A O 1
ATOM 1121 N N . SER A 1 137 ? -0.741 5.056 7.691 1.00 97.94 137 SER A N 1
ATOM 1122 C CA . SER A 1 137 ? -2.193 4.951 7.790 1.00 97.94 137 SER A CA 1
ATOM 1123 C C . SER A 1 137 ? -2.826 4.880 6.403 1.00 97.94 137 SER A C 1
ATOM 1125 O O . SER A 1 137 ? -2.309 5.459 5.452 1.00 97.94 137 SER A O 1
ATOM 1127 N N . THR A 1 138 ? -3.991 4.252 6.297 1.00 98.69 138 THR A N 1
ATOM 1128 C CA . THR A 1 138 ? -4.801 4.278 5.080 1.00 98.69 138 THR A CA 1
ATOM 1129 C C . THR A 1 138 ? -5.189 5.709 4.733 1.00 98.69 138 THR A C 1
ATOM 1131 O O . THR A 1 138 ? -5.773 6.409 5.563 1.00 98.69 138 THR A O 1
ATOM 1134 N N . HIS A 1 139 ? -4.842 6.141 3.525 1.00 98.00 139 HIS A N 1
ATOM 1135 C CA . HIS A 1 139 ? -5.128 7.483 3.040 1.00 98.00 139 HIS A CA 1
ATOM 1136 C C . HIS A 1 139 ? -5.099 7.528 1.507 1.00 98.00 139 HIS A C 1
ATOM 1138 O O . HIS A 1 139 ? -4.528 6.635 0.883 1.00 98.00 139 HIS A O 1
ATOM 1144 N N . HIS A 1 140 ? -5.716 8.577 0.951 1.00 98.00 140 HIS A N 1
ATOM 1145 C CA . HIS A 1 140 ? -5.739 8.940 -0.473 1.00 98.00 140 HIS A CA 1
ATOM 1146 C C . HIS A 1 140 ? -6.280 7.866 -1.433 1.00 98.00 140 HIS A C 1
ATOM 1148 O O . HIS A 1 140 ? -6.583 6.736 -1.053 1.00 98.00 140 HIS A O 1
ATOM 1154 N N . GLY A 1 141 ? -6.486 8.252 -2.691 1.00 97.88 141 GLY A N 1
ATOM 1155 C CA . GLY A 1 141 ? -6.951 7.365 -3.754 1.00 97.88 141 GLY A CA 1
ATOM 1156 C C . GLY A 1 141 ? -5.837 6.556 -4.423 1.00 97.88 141 GLY A C 1
ATOM 1157 O O . GLY A 1 141 ? -4.664 6.732 -4.100 1.00 97.88 141 GLY A O 1
ATOM 1158 N N . PRO A 1 142 ? -6.181 5.672 -5.368 1.00 98.06 142 PRO A N 1
ATOM 1159 C CA . PRO A 1 142 ? -7.533 5.366 -5.836 1.00 98.06 142 PRO A CA 1
ATOM 1160 C C . PRO A 1 142 ? -8.281 4.458 -4.851 1.00 98.06 142 PRO A C 1
ATOM 1162 O O . PRO A 1 142 ? -7.669 3.722 -4.076 1.00 98.06 142 PRO A O 1
ATOM 1165 N N . THR A 1 143 ? -9.610 4.490 -4.873 1.00 98.19 143 THR A N 1
ATOM 1166 C CA . THR A 1 143 ? -10.462 3.743 -3.921 1.00 98.19 143 THR A CA 1
ATOM 1167 C C . THR A 1 143 ? -11.481 2.837 -4.600 1.00 98.19 143 THR A C 1
ATOM 1169 O O . THR A 1 143 ? -11.965 1.893 -3.978 1.00 98.19 143 THR A O 1
ATOM 1172 N N . SER A 1 144 ? -11.785 3.084 -5.877 1.00 97.12 144 SER A N 1
ATOM 1173 C CA . SER A 1 144 ? -12.818 2.368 -6.632 1.00 97.12 144 SER A CA 1
ATOM 1174 C C . SER A 1 144 ? -12.291 1.154 -7.417 1.00 97.12 144 SER A C 1
ATOM 1176 O O . SER A 1 144 ? -13.075 0.479 -8.086 1.00 97.12 144 SER A O 1
ATOM 1178 N N . ILE A 1 145 ? -10.997 0.835 -7.302 1.00 97.94 145 ILE A N 1
ATOM 1179 C CA . ILE A 1 145 ? -10.391 -0.375 -7.879 1.00 97.94 145 ILE A CA 1
ATOM 1180 C C . ILE A 1 145 ? -10.870 -1.622 -7.115 1.00 97.94 145 ILE A C 1
ATOM 1182 O O . ILE A 1 145 ? -10.774 -1.697 -5.889 1.00 97.94 145 ILE A O 1
ATOM 1186 N N . LYS A 1 146 ? -11.351 -2.640 -7.839 1.00 97.31 146 LYS A N 1
ATOM 1187 C CA . LYS A 1 146 ? -11.915 -3.886 -7.275 1.00 97.31 146 LYS A CA 1
ATOM 1188 C C . LYS A 1 146 ? -10.872 -4.974 -7.002 1.00 97.31 146 LYS A C 1
ATOM 1190 O O . LYS A 1 146 ? -11.220 -6.068 -6.550 1.00 97.31 146 LYS A O 1
ATOM 1195 N N . LYS A 1 147 ? -9.596 -4.698 -7.267 1.00 98.06 147 LYS A N 1
ATOM 1196 C CA . LYS A 1 147 ? -8.442 -5.515 -6.858 1.00 98.06 147 LYS A CA 1
ATOM 1197 C C . LYS A 1 147 ? -7.727 -4.887 -5.666 1.00 98.06 147 LYS A C 1
ATOM 1199 O O . LYS A 1 147 ? -7.862 -3.688 -5.445 1.00 98.06 147 LYS A O 1
ATOM 1204 N N . PRO A 1 148 ? -6.942 -5.666 -4.903 1.00 98.31 148 PRO A N 1
ATOM 1205 C CA . PRO A 1 148 ? -6.085 -5.092 -3.879 1.00 98.31 148 PRO A CA 1
ATOM 1206 C C . PRO A 1 148 ? -5.103 -4.066 -4.447 1.00 98.31 148 PRO A C 1
ATOM 1208 O O . PRO A 1 148 ? -4.455 -4.329 -5.464 1.00 98.31 148 PRO A O 1
ATOM 1211 N N . VAL A 1 149 ? -4.977 -2.937 -3.749 1.00 98.50 149 VAL A N 1
ATOM 1212 C CA . VAL A 1 149 ? -4.109 -1.807 -4.101 1.00 98.50 149 VAL A CA 1
ATOM 1213 C C . VAL A 1 149 ? -3.182 -1.514 -2.936 1.00 98.50 149 VAL A C 1
ATOM 1215 O O . VAL A 1 149 ? -3.636 -1.334 -1.808 1.00 98.50 149 VAL A O 1
ATOM 1218 N N . ILE A 1 150 ? -1.886 -1.445 -3.214 1.00 98.75 150 ILE A N 1
ATOM 1219 C CA . ILE A 1 150 ? -0.856 -1.096 -2.241 1.00 98.75 150 ILE A CA 1
ATOM 1220 C C . ILE A 1 150 ? 0.089 -0.067 -2.854 1.00 98.75 150 ILE A C 1
ATOM 1222 O O . ILE A 1 150 ? 0.499 -0.213 -4.003 1.00 98.75 150 ILE A O 1
ATOM 1226 N N . PHE A 1 151 ? 0.422 0.967 -2.092 1.00 98.88 151 PHE A N 1
ATOM 1227 C CA . PHE A 1 151 ? 1.459 1.929 -2.438 1.00 98.88 151 PHE A CA 1
ATOM 1228 C C . PHE A 1 151 ? 2.752 1.496 -1.765 1.00 98.88 151 PHE A C 1
ATOM 1230 O O . PHE A 1 151 ? 2.752 1.137 -0.586 1.00 98.88 151 PHE A O 1
ATOM 1237 N N . ILE A 1 152 ? 3.834 1.472 -2.533 1.00 98.88 152 ILE A N 1
ATOM 1238 C CA . ILE A 1 152 ? 5.195 1.281 -2.047 1.00 98.88 152 ILE A CA 1
ATOM 1239 C C . ILE A 1 152 ? 5.975 2.519 -2.442 1.00 98.88 152 ILE A C 1
ATOM 1241 O O . ILE A 1 152 ? 6.073 2.853 -3.627 1.00 98.88 152 ILE A O 1
ATOM 1245 N N . GLU A 1 153 ? 6.509 3.194 -1.433 1.00 98.75 153 GLU A N 1
ATOM 1246 C CA . GLU A 1 153 ? 6.954 4.561 -1.592 1.00 98.75 153 GLU A CA 1
ATOM 1247 C C . GLU A 1 153 ? 8.410 4.766 -1.200 1.00 98.75 153 GLU A C 1
ATOM 1249 O O . GLU A 1 153 ? 8.933 4.166 -0.257 1.00 98.75 153 GLU A O 1
ATOM 1254 N N . LEU A 1 154 ? 9.058 5.652 -1.951 1.00 98.44 154 LEU A N 1
ATOM 1255 C CA . LEU A 1 154 ? 10.399 6.152 -1.692 1.00 98.44 154 LEU A CA 1
ATOM 1256 C C . LEU A 1 154 ? 10.286 7.635 -1.352 1.00 98.44 154 LEU A C 1
ATOM 1258 O O . LEU A 1 154 ? 9.708 8.407 -2.117 1.00 98.44 154 LEU A O 1
ATOM 1262 N N . GLY A 1 155 ? 10.819 8.038 -0.205 1.00 96.75 155 GLY A N 1
ATOM 1263 C CA . GLY A 1 155 ? 10.645 9.390 0.293 1.00 96.75 155 GLY A CA 1
ATOM 1264 C C . GLY A 1 155 ? 11.724 9.862 1.262 1.00 96.75 155 GLY A C 1
ATOM 1265 O O . GLY A 1 155 ? 12.625 9.109 1.614 1.00 96.75 155 GLY A O 1
ATOM 1266 N N . SER A 1 156 ? 11.655 11.111 1.720 1.00 93.31 156 SER A N 1
ATOM 1267 C CA . SER A 1 156 ? 10.462 11.974 1.616 1.00 93.31 156 SER A CA 1
ATOM 1268 C C . SER A 1 156 ? 10.631 13.279 0.839 1.00 93.31 156 SER A C 1
ATOM 1270 O O . SER A 1 156 ? 9.686 14.070 0.781 1.00 93.31 156 SER A O 1
ATOM 1272 N N . ASP A 1 157 ? 11.781 13.488 0.197 1.00 95.25 157 ASP A N 1
ATOM 1273 C CA . ASP A 1 157 ? 11.992 14.589 -0.740 1.00 95.25 157 ASP A CA 1
ATOM 1274 C C . ASP A 1 157 ? 12.774 14.174 -1.998 1.00 95.25 157 ASP A C 1
ATOM 1276 O O . ASP A 1 157 ? 13.112 13.008 -2.197 1.00 95.25 157 ASP A O 1
ATOM 1280 N N . GLU A 1 158 ? 13.049 15.145 -2.872 1.00 95.25 158 GLU A N 1
ATOM 1281 C CA . GLU A 1 158 ? 13.702 14.936 -4.165 1.00 95.25 158 GLU A CA 1
ATOM 1282 C C . GLU A 1 158 ? 15.051 14.205 -4.080 1.00 95.25 158 GLU A C 1
ATOM 1284 O O . GLU A 1 158 ? 15.386 13.442 -4.994 1.00 95.25 158 GLU A O 1
ATOM 1289 N N . GLN A 1 159 ? 15.802 14.395 -2.989 1.00 96.00 159 GLN A N 1
ATOM 1290 C CA . GLN A 1 159 ? 17.056 13.683 -2.774 1.00 96.00 159 GLN A CA 1
ATOM 1291 C C . GLN A 1 159 ? 16.796 12.180 -2.661 1.00 96.00 159 GLN A C 1
ATOM 1293 O O . GLN A 1 159 ? 17.495 11.392 -3.293 1.00 96.00 159 GLN A O 1
ATOM 1298 N N . GLN A 1 160 ? 15.777 11.777 -1.900 1.00 97.75 160 GLN A N 1
ATOM 1299 C CA . GLN A 1 160 ? 15.423 10.365 -1.780 1.00 97.75 160 GLN A CA 1
ATOM 1300 C C . GLN A 1 160 ? 14.668 9.849 -2.997 1.00 97.75 160 GLN A C 1
ATOM 1302 O O . GLN A 1 160 ? 14.932 8.732 -3.423 1.00 97.75 160 GLN A O 1
ATOM 1307 N N . TRP A 1 161 ? 13.793 10.646 -3.614 1.00 98.31 161 TRP A N 1
ATOM 1308 C CA . TRP A 1 161 ? 13.056 10.236 -4.818 1.00 98.31 161 TRP A CA 1
ATOM 1309 C C . TRP A 1 161 ? 13.984 9.847 -5.971 1.00 98.31 161 TRP A C 1
ATOM 1311 O O . TRP A 1 161 ? 13.588 9.077 -6.836 1.00 98.31 161 TRP A O 1
ATOM 1321 N N . THR A 1 162 ? 15.214 10.361 -5.991 1.00 98.00 162 THR A N 1
ATOM 1322 C CA . THR A 1 162 ? 16.223 10.039 -7.011 1.00 98.00 162 THR A CA 1
ATOM 1323 C C . THR A 1 162 ? 17.294 9.052 -6.542 1.00 98.00 162 THR A C 1
ATOM 1325 O O . THR A 1 162 ? 18.227 8.761 -7.296 1.00 98.00 162 THR A O 1
ATOM 1328 N N . ASP A 1 163 ? 17.166 8.498 -5.332 1.00 98.19 163 ASP A N 1
ATOM 1329 C CA . ASP A 1 163 ? 18.113 7.530 -4.781 1.00 98.19 163 ASP A CA 1
ATOM 1330 C C . ASP A 1 163 ? 18.009 6.186 -5.520 1.00 98.19 163 ASP A C 1
ATOM 1332 O O . ASP A 1 163 ? 17.143 5.346 -5.263 1.00 98.19 163 ASP A O 1
ATOM 1336 N N . GLN A 1 164 ? 18.935 5.978 -6.457 1.00 97.94 164 GLN A N 1
ATOM 1337 C CA . GLN A 1 164 ? 19.020 4.763 -7.266 1.00 97.94 164 GLN A CA 1
ATOM 1338 C C . GLN A 1 164 ? 19.326 3.516 -6.430 1.00 97.94 164 GLN A C 1
ATOM 1340 O O . GLN A 1 164 ? 18.892 2.424 -6.793 1.00 97.94 164 GLN A O 1
ATOM 1345 N N . HIS A 1 165 ? 20.068 3.655 -5.327 1.00 97.94 165 HIS A N 1
ATOM 1346 C CA . HIS A 1 165 ? 20.423 2.520 -4.483 1.00 97.94 165 HIS A CA 1
ATOM 1347 C C . HIS A 1 165 ? 19.200 2.031 -3.706 1.00 97.94 165 HIS A C 1
ATOM 1349 O O . HIS A 1 165 ? 18.862 0.847 -3.772 1.00 97.94 165 HIS A O 1
ATOM 1355 N N . ALA A 1 166 ? 18.488 2.952 -3.051 1.00 98.38 166 ALA A N 1
ATOM 1356 C CA . ALA A 1 166 ? 17.245 2.644 -2.355 1.00 98.38 166 ALA A CA 1
ATOM 1357 C C . ALA A 1 166 ? 16.184 2.097 -3.324 1.00 98.38 166 ALA A C 1
ATOM 1359 O O . ALA A 1 166 ? 15.595 1.047 -3.059 1.00 98.38 166 ALA A O 1
ATOM 1360 N N . ALA A 1 167 ? 15.999 2.735 -4.487 1.00 98.62 167 ALA A N 1
ATOM 1361 C CA . ALA A 1 167 ? 15.055 2.281 -5.507 1.00 98.62 167 ALA A CA 1
ATOM 1362 C C . ALA A 1 167 ? 15.365 0.864 -6.016 1.00 98.62 167 ALA A C 1
ATOM 1364 O O . ALA A 1 167 ? 14.446 0.059 -6.181 1.00 98.62 167 ALA A O 1
ATOM 1365 N N . SER A 1 168 ? 16.643 0.527 -6.224 1.00 98.62 168 SER A N 1
ATOM 1366 C CA . SER A 1 168 ? 17.061 -0.822 -6.626 1.00 98.62 168 SER A CA 1
ATOM 1367 C C . SER A 1 168 ? 16.693 -1.871 -5.572 1.00 98.62 168 SER A C 1
ATOM 1369 O O . SER A 1 168 ? 16.111 -2.907 -5.902 1.00 98.62 168 SER A O 1
ATOM 1371 N N . ILE A 1 169 ? 16.960 -1.582 -4.292 1.00 98.75 169 ILE A N 1
ATOM 1372 C CA . ILE A 1 169 ? 16.614 -2.478 -3.180 1.00 98.75 169 ILE A CA 1
ATOM 1373 C C . ILE A 1 169 ? 15.095 -2.661 -3.084 1.00 98.75 169 ILE A C 1
ATOM 1375 O O . ILE A 1 169 ? 14.635 -3.797 -2.957 1.00 98.75 169 ILE A O 1
ATOM 1379 N N . ILE A 1 170 ? 14.313 -1.581 -3.201 1.00 98.75 170 ILE A N 1
ATOM 1380 C CA . ILE A 1 170 ? 12.842 -1.632 -3.216 1.00 98.75 170 ILE A CA 1
ATOM 1381 C C . ILE A 1 170 ? 12.353 -2.536 -4.348 1.00 98.75 170 ILE A C 1
ATOM 1383 O O . ILE A 1 170 ? 11.625 -3.493 -4.091 1.00 98.75 170 ILE A O 1
ATOM 1387 N N . CYS A 1 171 ? 12.789 -2.280 -5.585 1.00 98.81 171 CYS A N 1
ATOM 1388 C CA . CYS A 1 171 ? 12.347 -3.029 -6.761 1.00 98.81 171 CYS A CA 1
ATOM 1389 C C . CYS A 1 171 ? 12.643 -4.525 -6.619 1.00 98.81 171 CYS A C 1
ATOM 1391 O O . CYS A 1 171 ? 11.742 -5.346 -6.779 1.00 98.81 171 CYS A O 1
ATOM 1393 N N . ASN A 1 172 ? 13.873 -4.885 -6.244 1.00 98.50 172 ASN A N 1
ATOM 1394 C CA . ASN A 1 172 ? 14.252 -6.285 -6.041 1.00 98.50 172 ASN A CA 1
ATOM 1395 C C . ASN A 1 172 ? 13.425 -6.935 -4.919 1.00 98.50 172 ASN A C 1
ATOM 1397 O O . ASN A 1 172 ? 12.908 -8.039 -5.085 1.00 98.50 172 ASN A O 1
ATOM 1401 N N . THR A 1 173 ? 13.206 -6.215 -3.814 1.00 98.69 173 THR A N 1
ATOM 1402 C CA . THR A 1 173 ? 12.387 -6.691 -2.688 1.00 98.69 173 THR A CA 1
ATOM 1403 C C . THR A 1 173 ? 10.934 -6.944 -3.102 1.00 98.69 173 THR A C 1
ATOM 1405 O O . THR A 1 173 ? 10.339 -7.934 -2.667 1.00 98.69 173 THR A O 1
ATOM 1408 N N . ILE A 1 174 ? 10.347 -6.087 -3.945 1.00 98.62 174 ILE A N 1
ATOM 1409 C CA . ILE A 1 174 ? 8.996 -6.283 -4.492 1.00 98.62 174 ILE A CA 1
ATOM 1410 C C . ILE A 1 174 ? 8.936 -7.572 -5.316 1.00 98.62 174 ILE A C 1
ATOM 1412 O O . ILE A 1 174 ? 8.058 -8.407 -5.078 1.00 98.62 174 ILE A O 1
ATOM 1416 N N . LEU A 1 175 ? 9.876 -7.753 -6.251 1.00 98.44 175 LEU A N 1
ATOM 1417 C CA . LEU A 1 175 ? 9.934 -8.930 -7.121 1.00 98.44 175 LEU A CA 1
ATOM 1418 C C . LEU A 1 175 ? 10.049 -10.217 -6.290 1.00 98.44 175 LEU A C 1
ATOM 1420 O O . LEU A 1 175 ? 9.210 -11.111 -6.417 1.00 98.44 175 LEU A O 1
ATOM 1424 N N . ASP A 1 176 ? 11.003 -10.276 -5.359 1.00 96.88 176 ASP A N 1
ATOM 1425 C CA . ASP A 1 176 ? 11.212 -11.434 -4.482 1.00 96.88 176 ASP A CA 1
ATOM 1426 C C . ASP A 1 176 ? 9.992 -11.738 -3.606 1.00 96.88 176 ASP A C 1
ATOM 1428 O O . ASP A 1 176 ? 9.634 -12.905 -3.391 1.00 96.88 176 ASP A O 1
ATOM 1432 N N . THR A 1 177 ? 9.324 -10.694 -3.113 1.00 97.00 177 THR A N 1
ATOM 1433 C CA . THR A 1 177 ? 8.107 -10.812 -2.304 1.00 97.00 177 THR A CA 1
ATOM 1434 C C . THR A 1 177 ? 6.976 -11.445 -3.106 1.00 97.00 177 THR A C 1
ATOM 1436 O O . THR A 1 177 ? 6.357 -12.405 -2.639 1.00 97.00 177 THR A O 1
ATOM 1439 N N . ILE A 1 178 ? 6.730 -10.955 -4.324 1.00 96.56 178 ILE A N 1
ATOM 1440 C CA . ILE A 1 178 ? 5.675 -11.476 -5.198 1.00 96.56 178 ILE A CA 1
ATOM 1441 C C . ILE A 1 178 ? 5.960 -12.933 -5.571 1.00 96.56 178 ILE A C 1
ATOM 1443 O O . ILE A 1 178 ? 5.074 -13.777 -5.429 1.00 96.56 178 ILE A O 1
ATOM 1447 N N . ILE A 1 179 ? 7.196 -13.257 -5.966 1.00 94.81 179 ILE A N 1
ATOM 1448 C CA . ILE A 1 179 ? 7.602 -14.632 -6.295 1.00 94.81 179 ILE A CA 1
ATOM 1449 C C . ILE A 1 179 ? 7.403 -15.569 -5.099 1.00 94.81 179 ILE A C 1
ATOM 1451 O O . ILE A 1 179 ? 6.864 -16.671 -5.241 1.00 94.81 179 ILE A O 1
ATOM 1455 N N . SER A 1 180 ? 7.820 -15.140 -3.909 1.00 93.06 180 SER A N 1
ATOM 1456 C CA . SER A 1 180 ? 7.713 -15.943 -2.688 1.00 93.06 180 SER A CA 1
ATOM 1457 C C . SER A 1 180 ? 6.259 -16.223 -2.311 1.00 93.06 180 SER A C 1
ATOM 1459 O O . SER A 1 180 ? 5.920 -17.356 -1.959 1.00 93.06 180 SER A O 1
ATOM 1461 N N . LEU A 1 181 ? 5.393 -15.213 -2.431 1.00 90.25 181 LEU A N 1
ATOM 1462 C CA . LEU A 1 181 ? 3.967 -15.327 -2.142 1.00 90.25 181 LEU A CA 1
ATOM 1463 C C . LEU A 1 181 ? 3.247 -16.194 -3.185 1.00 90.25 181 LEU A C 1
ATOM 1465 O O . LEU A 1 181 ? 2.475 -17.082 -2.831 1.00 90.25 181 LEU A O 1
ATOM 1469 N N . ASN A 1 182 ? 3.516 -15.968 -4.474 1.00 87.25 182 ASN A N 1
ATOM 1470 C CA . ASN A 1 182 ? 2.821 -16.641 -5.569 1.00 87.25 182 ASN A CA 1
ATOM 1471 C C . ASN A 1 182 ? 3.189 -18.127 -5.681 1.00 87.25 182 ASN A C 1
ATOM 1473 O O . ASN A 1 182 ? 2.332 -18.953 -5.980 1.00 87.25 182 ASN A O 1
ATOM 1477 N N . ARG A 1 183 ? 4.446 -18.482 -5.388 1.00 87.38 183 ARG A N 1
ATOM 1478 C CA . ARG A 1 183 ? 4.935 -19.872 -5.433 1.00 87.38 183 ARG A CA 1
ATOM 1479 C C . ARG A 1 183 ? 4.726 -20.634 -4.119 1.00 87.38 183 ARG A C 1
ATOM 1481 O O . ARG A 1 183 ? 5.295 -21.708 -3.949 1.00 87.38 183 ARG A O 1
ATOM 1488 N N . GLY A 1 184 ? 3.952 -20.080 -3.181 1.00 83.19 184 GLY A N 1
ATOM 1489 C CA . GLY A 1 184 ? 3.616 -20.732 -1.912 1.00 83.19 184 GLY A CA 1
ATOM 1490 C C . GLY A 1 184 ? 4.815 -20.978 -0.992 1.00 83.19 184 GLY A C 1
ATOM 1491 O O . GLY A 1 184 ? 4.752 -21.851 -0.131 1.00 83.19 184 GLY A O 1
ATOM 1492 N N . LYS A 1 185 ? 5.913 -20.229 -1.161 1.00 79.19 185 LYS A N 1
ATOM 1493 C CA . LYS A 1 185 ? 7.125 -20.370 -0.333 1.00 79.19 185 LYS A CA 1
ATOM 1494 C C . LYS A 1 185 ? 6.955 -19.773 1.064 1.00 79.19 185 LYS A C 1
ATOM 1496 O O . LYS A 1 185 ? 7.767 -20.040 1.945 1.00 79.19 185 LYS A O 1
ATOM 1501 N N . VAL A 1 186 ? 5.929 -18.946 1.258 1.00 80.81 186 VAL A N 1
ATOM 1502 C CA . VAL A 1 186 ? 5.628 -18.277 2.523 1.00 80.81 186 VAL A CA 1
ATOM 1503 C C . VAL A 1 186 ? 4.182 -18.553 2.901 1.00 80.81 186 VAL A C 1
ATOM 1505 O O . VAL A 1 186 ? 3.281 -18.465 2.068 1.00 80.81 186 VAL A O 1
ATOM 1508 N N . VAL A 1 187 ? 3.966 -18.878 4.174 1.00 76.06 187 VAL A N 1
ATOM 1509 C CA . VAL A 1 187 ? 2.625 -19.060 4.730 1.00 76.06 187 VAL A CA 1
ATOM 1510 C C . VAL A 1 187 ? 1.991 -17.682 4.939 1.00 76.06 187 VAL A C 1
ATOM 1512 O O . VAL A 1 187 ? 2.594 -16.854 5.630 1.00 76.06 187 VAL A O 1
ATOM 1515 N N . PRO A 1 188 ? 0.790 -17.425 4.388 1.00 80.00 188 PRO A N 1
ATOM 1516 C CA . PRO A 1 188 ? 0.065 -16.192 4.644 1.00 80.00 188 PRO A CA 1
ATOM 1517 C C . PRO A 1 188 ? -0.171 -15.959 6.135 1.00 80.00 188 PRO A C 1
ATOM 1519 O O . PRO A 1 188 ? -0.247 -16.877 6.959 1.00 80.00 188 PRO A O 1
ATOM 1522 N N . CYS A 1 189 ? -0.293 -14.692 6.477 1.00 87.50 189 CYS A N 1
ATOM 1523 C CA . CYS A 1 189 ? -0.484 -14.232 7.830 1.00 87.50 189 CYS A CA 1
ATOM 1524 C C . CYS A 1 189 ? -1.799 -14.741 8.423 1.00 87.50 189 CYS A C 1
ATOM 1526 O O . CYS A 1 189 ? -2.845 -14.709 7.783 1.00 87.50 189 CYS A O 1
ATOM 1528 N N . LYS A 1 190 ? -1.758 -15.212 9.673 1.00 86.75 190 LYS A N 1
ATOM 1529 C CA . LYS A 1 190 ? -2.939 -15.808 10.322 1.00 86.75 190 LYS A CA 1
ATOM 1530 C C . LYS A 1 190 ? -3.754 -14.808 11.137 1.00 86.75 190 LYS A C 1
ATOM 1532 O O . LYS A 1 190 ? -4.962 -14.977 11.264 1.00 86.75 190 LYS A O 1
ATOM 1537 N N . LYS A 1 191 ? -3.107 -13.794 11.720 1.00 96.12 191 LYS A N 1
ATOM 1538 C CA . LYS A 1 191 ? -3.772 -12.766 12.531 1.00 96.12 191 LYS A CA 1
ATOM 1539 C C . LYS A 1 191 ? -3.826 -11.463 11.745 1.00 96.12 191 LYS A C 1
ATOM 1541 O O . LYS A 1 191 ? -2.884 -10.675 11.770 1.00 96.12 191 LYS A O 1
ATOM 1546 N N . ILE A 1 192 ? -4.926 -11.255 11.032 1.00 97.94 192 ILE A N 1
ATOM 1547 C CA . ILE A 1 192 ? -5.147 -10.028 10.266 1.00 97.94 192 ILE A CA 1
ATOM 1548 C C . ILE A 1 192 ? -5.955 -9.043 11.107 1.00 97.94 192 ILE A C 1
ATOM 1550 O O . ILE A 1 192 ? -7.012 -9.397 11.642 1.00 97.94 192 ILE A O 1
ATOM 1554 N N . ALA A 1 193 ? -5.449 -7.820 11.221 1.00 98.38 193 ALA A N 1
ATOM 1555 C CA . ALA A 1 193 ? -6.008 -6.768 12.048 1.00 98.38 193 ALA A CA 1
ATOM 1556 C C . ALA A 1 193 ? -6.332 -5.506 11.248 1.00 98.38 193 ALA A C 1
ATOM 1558 O O . ALA A 1 193 ? -5.599 -5.133 10.335 1.00 98.38 193 ALA A O 1
ATOM 1559 N N . ILE A 1 194 ? -7.377 -4.799 11.661 1.00 98.69 194 ILE A N 1
ATOM 1560 C CA . ILE A 1 194 ? -7.506 -3.364 11.385 1.00 98.69 194 ILE A CA 1
ATOM 1561 C C . ILE A 1 194 ? -6.833 -2.570 12.509 1.00 98.69 194 ILE A C 1
ATOM 1563 O O . ILE A 1 194 ? -6.845 -2.998 13.669 1.00 98.69 194 ILE A O 1
ATOM 1567 N N . GLY A 1 195 ? -6.223 -1.435 12.170 1.00 98.31 195 GLY A N 1
ATOM 1568 C CA . GLY A 1 195 ? -5.582 -0.533 13.131 1.00 98.31 195 GLY A CA 1
ATOM 1569 C C . GLY A 1 195 ? -6.433 0.708 13.378 1.00 98.31 195 GLY A C 1
ATOM 1570 O O . GLY A 1 195 ? -6.919 1.308 12.423 1.00 98.31 195 GLY A O 1
ATOM 1571 N N . ILE A 1 196 ? -6.620 1.105 14.638 1.00 98.38 196 ILE A N 1
ATOM 1572 C CA . ILE A 1 196 ? -7.433 2.278 14.995 1.00 98.38 196 ILE A CA 1
ATOM 1573 C C . ILE A 1 196 ? -6.680 3.186 15.967 1.00 98.38 196 ILE A C 1
ATOM 1575 O O . ILE A 1 196 ? -6.378 2.793 17.097 1.00 98.38 196 ILE A O 1
ATOM 1579 N N . GLY A 1 197 ? -6.412 4.418 15.535 1.00 97.12 197 GLY A N 1
ATOM 1580 C CA . GLY A 1 197 ? -5.701 5.446 16.291 1.00 97.12 197 GLY A CA 1
ATOM 1581 C C . GLY A 1 197 ? -4.249 5.625 15.838 1.00 97.12 197 GLY A C 1
ATOM 1582 O O . GLY A 1 197 ? -3.880 5.302 14.715 1.00 97.12 197 GLY A O 1
ATOM 1583 N N . GLY A 1 198 ? -3.406 6.179 16.711 1.00 93.44 198 GLY A N 1
ATOM 1584 C CA . GLY A 1 198 ? -2.008 6.471 16.383 1.00 93.44 198 GLY A CA 1
ATOM 1585 C C . GLY A 1 198 ? -1.816 7.671 15.444 1.00 93.44 198 GLY A C 1
ATOM 1586 O O . GLY A 1 198 ? -2.753 8.392 15.102 1.00 93.44 198 GLY A O 1
ATOM 1587 N N . ASN A 1 199 ? -0.563 7.936 15.081 1.00 93.25 199 ASN A N 1
ATOM 1588 C CA . ASN A 1 199 ? -0.189 8.964 14.105 1.00 93.25 199 ASN A CA 1
ATOM 1589 C C . ASN A 1 199 ? -0.297 8.429 12.664 1.00 93.25 199 ASN A C 1
ATOM 1591 O O . ASN A 1 199 ? -0.620 7.266 12.441 1.00 93.25 199 ASN A O 1
ATOM 1595 N N . HIS A 1 200 ? -0.005 9.291 11.689 1.00 91.38 200 HIS A N 1
ATOM 1596 C CA . HIS A 1 200 ? 0.011 8.930 10.271 1.00 91.38 200 HIS A CA 1
ATOM 1597 C C . HIS A 1 200 ? 1.012 7.806 9.953 1.00 91.38 200 HIS A C 1
ATOM 1599 O O . HIS A 1 200 ? 0.661 6.851 9.277 1.00 91.38 200 HIS A O 1
ATOM 1605 N N . TYR A 1 201 ? 2.203 7.837 10.558 1.00 92.19 201 TYR A N 1
ATOM 1606 C CA . TYR A 1 201 ? 3.234 6.796 10.424 1.00 92.19 201 TYR A CA 1
ATOM 1607 C C . TYR A 1 201 ? 2.971 5.523 11.243 1.00 92.19 201 TYR A C 1
ATOM 1609 O O . TYR A 1 201 ? 3.882 4.723 11.459 1.00 92.19 201 TYR A O 1
ATOM 1617 N N . ALA A 1 202 ? 1.754 5.358 11.773 1.00 93.00 202 ALA A N 1
ATOM 1618 C CA . ALA A 1 202 ? 1.287 4.142 12.427 1.00 93.00 202 ALA A CA 1
ATOM 1619 C C . ALA A 1 202 ? 2.288 3.541 13.444 1.00 93.00 202 ALA A C 1
ATOM 1621 O O . ALA A 1 202 ? 2.403 2.322 13.553 1.00 93.00 202 ALA A O 1
ATOM 1622 N N . SER A 1 203 ? 3.039 4.363 14.195 1.00 93.38 203 SER A N 1
ATOM 1623 C CA . SER A 1 203 ? 4.296 3.923 14.836 1.00 93.38 203 SER A CA 1
ATOM 1624 C C . SER A 1 203 ? 4.122 2.738 15.797 1.00 93.38 203 SER A C 1
ATOM 1626 O O . SER A 1 203 ? 4.946 1.825 15.829 1.00 93.38 203 SER A O 1
ATOM 1628 N N . LYS A 1 204 ? 3.017 2.702 16.553 1.00 95.19 204 LYS A N 1
ATOM 1629 C CA . LYS A 1 204 ? 2.696 1.571 17.442 1.00 95.19 204 LYS A CA 1
ATOM 1630 C C . LYS A 1 204 ? 2.326 0.300 16.674 1.00 95.19 204 LYS A C 1
ATOM 1632 O O . LYS A 1 204 ? 2.688 -0.792 17.099 1.00 95.19 204 LYS A O 1
ATOM 1637 N N . PHE A 1 205 ? 1.623 0.432 15.551 1.00 96.75 205 PHE A N 1
ATOM 1638 C CA . PHE A 1 205 ? 1.256 -0.700 14.700 1.00 96.75 205 PHE A CA 1
ATOM 1639 C C . PHE A 1 205 ? 2.469 -1.238 13.941 1.00 96.75 205 PHE A C 1
ATOM 1641 O O . PHE A 1 205 ? 2.631 -2.450 13.861 1.00 96.75 205 PHE A O 1
ATOM 1648 N N . ASN A 1 206 ? 3.373 -0.361 13.493 1.00 96.44 206 ASN A N 1
ATOM 1649 C CA . ASN A 1 206 ? 4.683 -0.744 12.964 1.00 96.44 206 ASN A CA 1
ATOM 1650 C C . ASN A 1 206 ? 5.478 -1.572 13.974 1.00 96.44 206 ASN A C 1
ATOM 1652 O O . ASN A 1 206 ? 5.935 -2.664 13.646 1.00 96.44 206 ASN A O 1
ATOM 1656 N N . LYS A 1 207 ? 5.552 -1.114 15.229 1.00 95.00 207 LYS A N 1
ATOM 1657 C CA . LYS A 1 207 ? 6.190 -1.881 16.304 1.00 95.00 207 LYS A CA 1
ATOM 1658 C C . LYS A 1 207 ? 5.577 -3.277 16.455 1.00 95.00 207 LYS A C 1
ATOM 1660 O O . LYS A 1 207 ? 6.300 -4.256 16.549 1.00 95.00 207 LYS A O 1
ATOM 1665 N N . ILE A 1 208 ? 4.251 -3.398 16.428 1.00 95.12 208 ILE A N 1
ATOM 1666 C CA . ILE A 1 208 ? 3.582 -4.707 16.507 1.00 95.12 208 ILE A CA 1
ATOM 1667 C C . ILE A 1 208 ? 3.902 -5.575 15.288 1.00 95.12 208 ILE A C 1
ATOM 1669 O O . ILE A 1 208 ? 4.168 -6.766 15.455 1.00 95.12 208 ILE A O 1
ATOM 1673 N N . LEU A 1 209 ? 3.878 -5.000 14.083 1.00 95.31 209 LEU A N 1
ATOM 1674 C CA . LEU A 1 209 ? 4.165 -5.715 12.842 1.00 95.31 209 LEU A CA 1
ATOM 1675 C C . LEU A 1 209 ? 5.575 -6.321 12.861 1.00 95.31 209 LEU A C 1
ATOM 1677 O O . LEU A 1 209 ? 5.720 -7.492 12.507 1.00 95.31 209 LEU A O 1
ATOM 1681 N N . PHE A 1 210 ? 6.576 -5.552 13.303 1.00 92.88 210 PHE A N 1
ATOM 1682 C CA . PHE A 1 210 ? 7.977 -5.977 13.319 1.00 92.88 210 PHE A CA 1
ATOM 1683 C C . PHE A 1 210 ? 8.357 -6.800 14.556 1.00 92.88 210 PHE A C 1
ATOM 1685 O O . PHE A 1 210 ? 8.945 -7.866 14.398 1.00 92.88 210 PHE A O 1
ATOM 1692 N N . ASP A 1 211 ? 8.000 -6.360 15.767 1.00 88.88 211 ASP A N 1
ATOM 1693 C CA . ASP A 1 211 ? 8.474 -6.989 17.009 1.00 88.88 211 ASP A CA 1
ATOM 1694 C C . ASP A 1 211 ? 7.765 -8.317 17.288 1.00 88.88 211 ASP A C 1
ATOM 1696 O O . ASP A 1 211 ? 8.397 -9.291 17.688 1.00 88.88 211 ASP A O 1
ATOM 1700 N N . SER A 1 212 ? 6.438 -8.367 17.105 1.00 79.25 212 SER A N 1
ATOM 1701 C CA . SER A 1 212 ? 5.684 -9.598 17.377 1.00 79.25 212 SER A CA 1
ATOM 1702 C C . SER A 1 212 ? 5.789 -10.591 16.226 1.00 79.25 212 SER A C 1
ATOM 1704 O O . SER A 1 212 ? 5.715 -11.797 16.437 1.00 79.25 212 SER A O 1
ATOM 1706 N N . GLY A 1 213 ? 5.874 -10.090 14.990 1.00 78.31 213 GLY A N 1
ATOM 1707 C CA . GLY A 1 213 ? 5.790 -10.916 13.791 1.00 78.31 213 GLY A CA 1
ATOM 1708 C C . GLY A 1 213 ? 4.475 -11.697 13.653 1.00 78.31 213 GLY A C 1
ATOM 1709 O O . GLY A 1 213 ? 4.331 -12.460 12.700 1.00 78.31 213 GLY A O 1
ATOM 1710 N N . GLU A 1 214 ? 3.477 -11.504 14.522 1.00 88.75 214 GLU A N 1
ATOM 1711 C CA . GLU A 1 214 ? 2.243 -12.302 14.518 1.00 88.75 214 GLU A CA 1
ATOM 1712 C C . GLU A 1 214 ? 1.132 -11.667 13.680 1.00 88.75 214 GLU A C 1
ATOM 1714 O O . GLU A 1 214 ? 0.381 -12.375 13.007 1.00 88.75 214 GLU A O 1
ATOM 1719 N N . PHE A 1 215 ? 1.045 -10.336 13.700 1.00 95.81 215 PHE A N 1
ATOM 1720 C CA . PHE A 1 215 ? -0.046 -9.590 13.077 1.00 95.81 215 PHE A CA 1
ATOM 1721 C C . PHE A 1 215 ? 0.314 -9.063 11.696 1.00 95.81 215 PHE A C 1
ATOM 1723 O O . PHE A 1 215 ? 1.468 -8.723 11.432 1.00 95.81 215 PHE A O 1
ATOM 1730 N N . CYS A 1 216 ? -0.689 -8.983 10.831 1.00 97.06 216 CYS A N 1
ATOM 1731 C CA . CYS A 1 216 ? -0.678 -8.168 9.624 1.00 97.06 216 CYS A CA 1
ATOM 1732 C C . CYS A 1 216 ? -1.772 -7.134 9.733 1.00 97.06 216 CYS A C 1
ATOM 1734 O O . CYS A 1 216 ? -2.839 -7.428 10.272 1.00 97.06 216 CYS A O 1
ATOM 1736 N N . PHE A 1 217 ? -1.519 -5.954 9.193 1.00 98.38 217 PHE A N 1
ATOM 1737 C CA . PHE A 1 217 ? -2.504 -4.894 9.190 1.00 98.38 217 PHE A CA 1
ATOM 1738 C C . PHE A 1 217 ? -3.155 -4.795 7.816 1.00 98.38 217 PHE A C 1
ATOM 1740 O O . PHE A 1 217 ? -2.500 -4.970 6.795 1.00 98.38 217 PHE A O 1
ATOM 1747 N N . ALA A 1 218 ? -4.466 -4.591 7.815 1.00 98.50 218 ALA A N 1
ATOM 1748 C CA . ALA A 1 218 ? -5.229 -4.131 6.670 1.00 98.50 218 ALA A CA 1
ATOM 1749 C C . ALA A 1 218 ? -5.380 -2.611 6.788 1.00 98.50 218 ALA A C 1
ATOM 1751 O O . ALA A 1 218 ? -4.390 -1.907 6.978 1.00 98.50 218 ALA A O 1
ATOM 1752 N N . SER A 1 219 ? -6.605 -2.091 6.708 1.00 98.44 219 SER A N 1
ATOM 1753 C CA . SER A 1 219 ? -6.825 -0.663 6.883 1.00 98.44 219 SER A CA 1
ATOM 1754 C C . SER A 1 219 ? -6.403 -0.184 8.279 1.00 98.44 219 SER A C 1
ATOM 1756 O O . SER A 1 219 ? -6.720 -0.809 9.298 1.00 98.44 219 SER A O 1
ATOM 1758 N N . ILE A 1 220 ? -5.686 0.940 8.314 1.00 98.69 220 ILE A N 1
ATOM 1759 C CA . ILE A 1 220 ? -5.263 1.630 9.533 1.00 98.69 220 ILE A CA 1
ATOM 1760 C C . ILE A 1 220 ? -5.834 3.041 9.488 1.00 98.69 220 ILE A C 1
ATOM 1762 O O . ILE A 1 220 ? -5.456 3.831 8.626 1.00 98.69 220 ILE A O 1
ATOM 1766 N N . ILE A 1 221 ? -6.691 3.390 10.440 1.00 98.12 221 ILE A N 1
ATOM 1767 C CA . ILE A 1 221 ? -7.179 4.759 10.590 1.00 98.12 221 ILE A CA 1
ATOM 1768 C C . ILE A 1 221 ? -6.357 5.510 11.634 1.00 98.12 221 ILE A C 1
ATOM 1770 O O . ILE A 1 221 ? -6.236 5.068 12.777 1.00 98.12 221 ILE A O 1
ATOM 1774 N N . SER A 1 222 ? -5.804 6.662 11.251 1.00 96.88 222 SER A N 1
ATOM 1775 C CA . SER A 1 222 ? -5.060 7.524 12.175 1.00 96.88 222 SER A CA 1
ATOM 1776 C C . SER A 1 222 ? -5.995 8.285 13.121 1.00 96.88 222 SER A C 1
ATOM 1778 O O . SER A 1 222 ? -7.184 8.470 12.848 1.00 96.88 222 SER A O 1
ATOM 1780 N N . LYS A 1 223 ? -5.447 8.807 14.227 1.00 96.00 223 LYS A N 1
ATOM 1781 C CA . LYS A 1 223 ? -6.217 9.583 15.214 1.00 96.00 223 LYS A CA 1
ATOM 1782 C C . LYS A 1 223 ? -6.932 10.812 14.629 1.00 96.00 223 LYS A C 1
ATOM 1784 O O . LYS A 1 223 ? -7.865 11.323 15.238 1.00 96.00 223 LYS A O 1
ATOM 1789 N N . TYR A 1 224 ? -6.473 11.301 13.477 1.00 94.75 224 TYR A N 1
ATOM 1790 C CA . TYR A 1 224 ? -6.995 12.503 12.829 1.00 94.75 224 TYR A CA 1
ATOM 1791 C C . TYR A 1 224 ? -8.376 12.286 12.200 1.00 94.75 224 TYR A C 1
ATOM 1793 O O . TYR A 1 224 ? -9.137 13.240 12.100 1.00 94.75 224 TYR A O 1
ATOM 1801 N N . TYR A 1 225 ? -8.723 11.039 11.862 1.00 96.25 225 TYR A N 1
ATOM 1802 C CA . TYR A 1 225 ? -9.966 10.690 11.162 1.00 96.25 225 TYR A CA 1
ATOM 1803 C C . TYR A 1 225 ? -10.978 9.936 12.038 1.00 96.25 225 TYR A C 1
ATOM 1805 O O . TYR A 1 225 ? -11.989 9.443 11.547 1.00 96.25 225 TYR A O 1
ATOM 1813 N N . LEU A 1 226 ? -10.736 9.832 13.349 1.00 96.56 226 LEU A N 1
ATOM 1814 C CA . LEU A 1 226 ? -11.567 9.022 14.252 1.00 96.56 226 LEU A CA 1
ATOM 1815 C C . LEU A 1 226 ? -13.031 9.468 14.312 1.00 96.56 226 LEU A C 1
ATOM 1817 O O . LEU A 1 226 ? -13.909 8.623 14.451 1.00 96.56 226 LEU A O 1
ATOM 1821 N N . LYS A 1 227 ? -13.297 10.771 14.165 1.00 96.50 227 LYS A N 1
ATOM 1822 C CA . LYS A 1 227 ? -14.660 11.330 14.122 1.00 96.50 227 LYS A CA 1
ATOM 1823 C C . LYS A 1 227 ? -15.472 10.839 12.928 1.00 96.50 227 LYS A C 1
ATOM 1825 O O . LYS A 1 227 ? -16.698 10.861 12.964 1.00 96.50 227 LYS A O 1
ATOM 1830 N N . SER A 1 228 ? -14.783 10.408 11.881 1.00 95.94 228 SER A N 1
ATOM 1831 C CA . SER A 1 228 ? -15.371 9.983 10.616 1.00 95.94 228 SER A CA 1
ATOM 1832 C C . SER A 1 228 ? -15.696 8.482 10.628 1.00 95.94 228 SER A C 1
ATOM 1834 O O . SER A 1 228 ? -16.297 7.979 9.681 1.00 95.94 228 SER A O 1
ATOM 1836 N N . LEU A 1 229 ? -15.357 7.763 11.712 1.00 96.31 229 LEU A N 1
ATOM 1837 C CA . LEU A 1 229 ? -15.762 6.374 11.916 1.00 96.31 229 LEU A CA 1
ATOM 1838 C C . LEU A 1 229 ? -17.242 6.267 12.279 1.00 96.31 229 LEU A C 1
ATOM 1840 O O . LEU A 1 229 ? -17.677 6.597 13.384 1.00 96.31 229 LEU A O 1
ATOM 1844 N N . ASP A 1 230 ? -17.987 5.689 11.350 1.00 96.12 230 ASP A N 1
ATOM 1845 C CA . ASP A 1 230 ? -19.324 5.161 11.555 1.00 96.12 230 ASP A CA 1
ATOM 1846 C C . ASP A 1 230 ? -19.337 3.637 11.324 1.00 96.12 230 ASP A C 1
ATOM 1848 O O . ASP A 1 230 ? -18.308 3.010 11.044 1.00 96.12 230 ASP A O 1
ATOM 1852 N N . ARG A 1 231 ? -20.515 3.019 11.466 1.00 96.44 231 ARG A N 1
ATOM 1853 C CA . ARG A 1 231 ? -20.689 1.577 11.247 1.00 96.44 231 ARG A CA 1
ATOM 1854 C C . ARG A 1 231 ? -20.259 1.161 9.838 1.00 96.44 231 ARG A C 1
ATOM 1856 O O . ARG A 1 231 ? -19.597 0.137 9.698 1.00 96.44 231 ARG A O 1
ATOM 1863 N N . ASN A 1 232 ? -20.580 1.962 8.821 1.00 97.31 232 ASN A N 1
ATOM 1864 C CA . ASN A 1 232 ? -20.238 1.639 7.441 1.00 97.31 232 ASN A CA 1
ATOM 1865 C C . ASN A 1 232 ? -18.722 1.664 7.215 1.00 97.31 232 ASN A C 1
ATOM 1867 O O . ASN A 1 232 ? -18.188 0.773 6.560 1.00 97.31 232 ASN A O 1
ATOM 1871 N N . MET A 1 233 ? -18.007 2.629 7.797 1.00 98.12 233 MET A N 1
ATOM 1872 C CA . MET A 1 233 ? -16.548 2.663 7.705 1.00 98.12 233 MET A CA 1
ATOM 1873 C C . MET A 1 233 ? -15.898 1.463 8.399 1.00 98.12 233 MET A C 1
ATOM 1875 O O . MET A 1 233 ? -14.979 0.874 7.835 1.00 98.12 233 MET A O 1
ATOM 1879 N N . ILE A 1 234 ? -16.387 1.050 9.574 1.00 98.06 234 ILE A N 1
ATOM 1880 C CA . ILE A 1 234 ? -15.900 -0.169 10.245 1.00 98.06 234 ILE A CA 1
ATOM 1881 C C . ILE A 1 234 ? -16.178 -1.415 9.394 1.00 98.06 234 ILE A C 1
ATOM 1883 O O . ILE A 1 234 ? -15.284 -2.242 9.214 1.00 98.06 234 ILE A O 1
ATOM 1887 N N . GLU A 1 235 ? -17.373 -1.534 8.811 1.00 98.06 235 GLU A N 1
ATOM 1888 C CA . GLU A 1 235 ? -17.707 -2.619 7.880 1.00 98.06 235 GLU A CA 1
ATOM 1889 C C . GLU A 1 235 ? -16.767 -2.635 6.669 1.00 98.06 235 GLU A C 1
ATOM 1891 O O . GLU A 1 235 ? -16.248 -3.693 6.317 1.00 98.06 235 GLU A O 1
ATOM 1896 N N . GLN A 1 236 ? -16.464 -1.474 6.078 1.00 98.56 236 GLN A N 1
ATOM 1897 C CA . GLN A 1 236 ? -15.487 -1.374 4.993 1.00 98.56 236 GLN A CA 1
ATOM 1898 C C . GLN A 1 236 ? -14.087 -1.805 5.440 1.00 98.56 236 GLN A C 1
ATOM 1900 O O . GLN A 1 236 ? -13.450 -2.576 4.727 1.00 98.56 236 GLN A O 1
ATOM 1905 N N . MET A 1 237 ? -13.611 -1.373 6.614 1.00 98.62 237 MET A N 1
ATOM 1906 C CA . MET A 1 237 ? -12.307 -1.797 7.147 1.00 98.62 237 MET A CA 1
ATOM 1907 C C . MET A 1 237 ? -12.228 -3.325 7.322 1.00 98.62 237 MET A C 1
ATOM 1909 O O . MET A 1 237 ? -11.160 -3.905 7.133 1.00 98.62 237 MET A O 1
ATOM 1913 N N . ILE A 1 238 ? -13.348 -3.977 7.660 1.00 98.31 238 ILE A N 1
ATOM 1914 C CA . ILE A 1 238 ? -13.453 -5.436 7.824 1.00 98.31 238 ILE A CA 1
ATOM 1915 C C . ILE A 1 238 ? -13.537 -6.161 6.475 1.00 98.31 238 ILE A C 1
ATOM 1917 O O . ILE A 1 238 ? -12.911 -7.204 6.297 1.00 98.31 238 ILE A O 1
ATOM 1921 N N . GLN A 1 239 ? -14.331 -5.645 5.537 1.00 98.00 239 GLN A N 1
ATOM 1922 C CA . GLN A 1 239 ? -14.663 -6.342 4.291 1.00 98.00 239 GLN A CA 1
ATOM 1923 C C . GLN A 1 239 ? -13.656 -6.088 3.167 1.00 98.00 239 GLN A C 1
ATOM 1925 O O . GLN A 1 239 ? -13.451 -6.959 2.322 1.00 98.00 239 GLN A O 1
ATOM 1930 N N . LYS A 1 240 ? -13.010 -4.917 3.131 1.00 98.44 240 LYS A N 1
ATOM 1931 C CA . LYS A 1 240 ? -12.085 -4.527 2.057 1.00 98.44 240 LYS A CA 1
ATOM 1932 C C . LYS A 1 240 ? -10.669 -5.026 2.321 1.00 98.44 240 LYS A C 1
ATOM 1934 O O . LYS A 1 240 ? -9.705 -4.270 2.421 1.00 98.44 240 LYS A O 1
ATOM 1939 N N . SER A 1 241 ? -10.543 -6.343 2.405 1.00 98.38 241 SER A N 1
ATOM 1940 C CA . SER A 1 241 ? -9.265 -7.034 2.499 1.00 98.38 241 SER A CA 1
ATOM 1941 C C . SER A 1 241 ? -9.305 -8.347 1.731 1.00 98.38 241 SER A C 1
ATOM 1943 O O . SER A 1 241 ? -10.321 -9.036 1.711 1.00 98.38 241 SER A O 1
ATOM 1945 N N . VAL A 1 242 ? -8.178 -8.712 1.122 1.00 97.06 242 VAL A N 1
ATOM 1946 C CA . VAL A 1 242 ? -7.981 -10.036 0.511 1.00 97.06 242 VAL A CA 1
ATOM 1947 C C . VAL A 1 242 ? -8.081 -11.145 1.560 1.00 97.06 242 VAL A C 1
ATOM 1949 O O . VAL A 1 242 ? -8.488 -12.262 1.249 1.00 97.06 242 VAL A O 1
ATOM 1952 N N . GLU A 1 243 ? -7.703 -10.851 2.804 1.00 96.75 243 GLU A N 1
ATOM 1953 C CA . GLU A 1 243 ? -7.603 -11.829 3.882 1.00 96.75 243 GLU A CA 1
ATOM 1954 C C . GLU A 1 243 ? -8.580 -11.483 5.005 1.00 96.75 243 GLU A C 1
ATOM 1956 O O . GLU A 1 243 ? -8.751 -10.320 5.365 1.00 96.75 243 GLU A O 1
ATOM 1961 N N . LYS A 1 244 ? -9.229 -12.503 5.581 1.00 97.19 244 LYS A N 1
ATOM 1962 C CA . LYS A 1 244 ? -10.268 -12.299 6.597 1.00 97.19 244 LYS A CA 1
ATOM 1963 C C . LYS A 1 244 ? -9.707 -11.559 7.817 1.00 97.19 244 LYS A C 1
ATOM 1965 O O . LYS A 1 244 ? -8.847 -12.082 8.530 1.00 97.19 244 LYS A O 1
ATOM 1970 N N . ILE A 1 245 ? -10.271 -10.388 8.105 1.00 98.19 245 ILE A N 1
ATOM 1971 C CA . ILE A 1 245 ? -9.986 -9.633 9.326 1.00 98.19 245 ILE A CA 1
ATOM 1972 C C . ILE A 1 245 ? -10.557 -10.385 10.528 1.00 98.19 245 ILE A C 1
ATOM 1974 O O . ILE A 1 245 ? -11.712 -10.808 10.529 1.00 98.19 245 ILE A O 1
ATOM 1978 N N . THR A 1 246 ? -9.732 -10.573 11.556 1.00 97.44 246 THR A N 1
ATOM 1979 C CA . THR A 1 246 ? -10.112 -11.282 12.792 1.00 97.44 246 THR A CA 1
ATOM 1980 C C . THR A 1 246 ? -9.828 -10.475 14.056 1.00 97.44 246 THR A C 1
ATOM 1982 O O . THR A 1 246 ? -10.298 -10.842 15.135 1.00 97.44 246 THR A O 1
ATOM 1985 N N . TYR A 1 247 ? -9.096 -9.365 13.932 1.00 98.44 247 TYR A N 1
ATOM 1986 C CA . TYR A 1 247 ? -8.703 -8.512 15.047 1.00 98.44 247 TYR A CA 1
ATOM 1987 C C . TYR A 1 247 ? -8.962 -7.030 14.761 1.00 98.44 247 TYR A C 1
ATOM 1989 O O . TYR A 1 247 ? -8.839 -6.564 13.630 1.00 98.44 247 TYR A O 1
ATOM 1997 N N . ALA A 1 248 ? -9.236 -6.279 15.823 1.00 98.38 248 ALA A N 1
ATOM 1998 C CA . ALA A 1 248 ? -9.102 -4.827 15.846 1.00 98.38 248 ALA A CA 1
ATOM 1999 C C . ALA A 1 248 ? -8.032 -4.466 16.877 1.00 98.38 248 ALA A C 1
ATOM 2001 O O . ALA A 1 248 ? -8.187 -4.778 18.059 1.00 98.38 248 ALA A O 1
ATOM 2002 N N . ILE A 1 249 ? -6.945 -3.829 16.443 1.00 98.06 249 ILE A N 1
ATOM 2003 C CA . ILE A 1 249 ? -5.897 -3.346 17.346 1.00 98.06 249 ILE A CA 1
ATOM 2004 C C . ILE A 1 249 ? -6.068 -1.840 17.514 1.00 98.06 249 ILE A C 1
ATOM 2006 O O . ILE A 1 249 ? -6.006 -1.068 16.558 1.00 98.06 249 ILE A O 1
ATOM 2010 N N . VAL A 1 250 ? -6.291 -1.430 18.755 1.00 98.12 250 VAL A N 1
ATOM 2011 C CA . VAL A 1 250 ? -6.745 -0.092 19.114 1.00 98.12 250 VAL A CA 1
ATOM 2012 C C . VAL A 1 250 ? -5.679 0.599 19.953 1.00 98.12 250 VAL A C 1
ATOM 2014 O O . VAL A 1 250 ? -5.396 0.155 21.066 1.00 98.12 250 VAL A O 1
ATOM 2017 N N . ASP A 1 251 ? -5.138 1.717 19.461 1.00 96.81 251 ASP A N 1
ATOM 2018 C CA . ASP A 1 251 ? -4.358 2.643 20.287 1.00 96.81 251 ASP A CA 1
ATOM 2019 C C . ASP A 1 251 ? -5.300 3.345 21.266 1.00 96.81 251 ASP A C 1
ATOM 2021 O O . ASP A 1 251 ? -5.890 4.391 20.991 1.00 96.81 251 ASP A O 1
ATOM 2025 N N . ASN A 1 252 ? -5.442 2.744 22.439 1.00 93.88 252 ASN A N 1
ATOM 2026 C CA . ASN A 1 252 ? -6.490 3.055 23.393 1.00 93.88 252 ASN A CA 1
ATOM 2027 C C . ASN A 1 252 ? -6.296 4.435 24.038 1.00 93.88 252 ASN A C 1
ATOM 2029 O O . ASN A 1 252 ? -7.265 5.086 24.439 1.00 93.88 252 ASN A O 1
ATOM 2033 N N . LYS A 1 253 ? -5.041 4.888 24.137 1.00 90.31 253 LYS A N 1
ATOM 2034 C CA . LYS A 1 253 ? -4.701 6.253 24.564 1.00 90.31 253 LYS A CA 1
ATOM 2035 C C . LYS A 1 253 ? -4.882 7.255 23.422 1.00 90.31 253 LYS A C 1
ATOM 2037 O O . LYS A 1 253 ? -5.270 8.390 23.676 1.00 90.31 253 LYS A O 1
ATOM 2042 N N . GLY A 1 254 ? -4.634 6.833 22.183 1.00 89.44 254 GLY A N 1
ATOM 2043 C CA . GLY A 1 254 ? -4.776 7.654 20.982 1.00 89.44 254 GLY A CA 1
ATOM 2044 C C . GLY A 1 254 ? -6.219 7.967 20.573 1.00 89.44 254 GLY A C 1
ATOM 2045 O O . GLY A 1 254 ? -6.406 8.867 19.760 1.00 89.44 254 GLY A O 1
ATOM 2046 N N . LEU A 1 255 ? -7.223 7.273 21.128 1.00 93.00 255 LEU A N 1
ATOM 2047 C CA . LEU A 1 255 ? -8.632 7.483 20.763 1.00 93.00 255 LEU A CA 1
ATOM 2048 C C . LEU A 1 255 ? -9.250 8.790 21.281 1.00 93.00 255 LEU A C 1
ATOM 2050 O O . LEU A 1 255 ? -10.201 9.290 20.686 1.00 93.00 255 LEU A O 1
ATOM 2054 N N . GLY A 1 256 ? -8.742 9.339 22.388 1.00 92.75 256 GLY A N 1
ATOM 2055 C CA . GLY A 1 256 ? -9.262 10.587 22.952 1.00 92.75 256 GLY A CA 1
ATOM 2056 C C . GLY A 1 256 ? -10.783 10.553 23.221 1.00 92.75 256 GLY A C 1
ATOM 2057 O O . GLY A 1 256 ? -11.276 9.549 23.746 1.00 92.75 256 GLY A O 1
ATOM 2058 N N . PRO A 1 257 ? -11.529 11.626 22.881 1.00 94.62 257 PRO A N 1
ATOM 2059 C CA . PRO A 1 257 ? -12.976 11.723 23.116 1.00 94.62 257 PRO A CA 1
ATOM 2060 C C . PRO A 1 257 ? -13.814 10.648 22.409 1.00 94.62 257 PRO A C 1
ATOM 2062 O O . PRO A 1 257 ? -14.835 10.223 22.941 1.00 94.62 257 PRO A O 1
ATOM 2065 N N . GLU A 1 258 ? -13.357 10.151 21.257 1.00 95.88 258 GLU A N 1
ATOM 2066 C CA . GLU A 1 258 ? -14.120 9.214 20.415 1.00 95.88 258 GLU A CA 1
ATOM 2067 C C . GLU A 1 258 ? -14.091 7.769 20.940 1.00 95.88 258 GLU A C 1
ATOM 2069 O O . GLU A 1 258 ? -14.719 6.864 20.390 1.00 95.88 258 GLU A O 1
ATOM 2074 N N . ARG A 1 259 ? -13.356 7.525 22.031 1.00 95.50 259 ARG A N 1
ATOM 2075 C CA . ARG A 1 259 ? -13.091 6.190 22.571 1.00 95.50 259 ARG A CA 1
ATOM 2076 C C . ARG A 1 259 ? -14.346 5.365 22.819 1.00 95.50 259 ARG A C 1
ATOM 2078 O O . ARG A 1 259 ? -14.390 4.208 22.411 1.00 95.50 259 ARG A O 1
ATOM 2085 N N . SER A 1 260 ? -15.334 5.922 23.514 1.00 95.12 260 SER A N 1
ATOM 2086 C CA . SER A 1 260 ? -16.542 5.172 23.878 1.00 95.12 260 SER A CA 1
ATOM 2087 C C . SER A 1 260 ? -17.347 4.784 22.640 1.00 95.12 260 SER A C 1
ATOM 2089 O O . SER A 1 260 ? -17.744 3.629 22.511 1.00 95.12 260 SER A O 1
ATOM 2091 N N . GLN A 1 261 ? -17.519 5.717 21.699 1.00 95.31 261 GLN A N 1
ATOM 2092 C CA . GLN A 1 261 ? -18.220 5.469 20.440 1.00 95.31 261 GLN A CA 1
ATOM 2093 C C . GLN A 1 261 ? -17.525 4.379 19.619 1.00 95.31 261 GLN A C 1
ATOM 2095 O O . GLN A 1 261 ? -18.172 3.423 19.202 1.00 95.31 261 GLN A O 1
ATOM 2100 N N . ILE A 1 262 ? -16.209 4.481 19.432 1.00 96.44 262 ILE A N 1
ATOM 2101 C CA . ILE A 1 262 ? -15.435 3.516 18.640 1.00 96.44 262 ILE A CA 1
ATOM 2102 C C . ILE A 1 262 ? -15.470 2.126 19.268 1.00 96.44 262 ILE A C 1
ATOM 2104 O O . ILE A 1 262 ? -15.668 1.138 18.566 1.00 96.44 262 ILE A O 1
ATOM 2108 N N . LEU A 1 263 ? -15.293 2.025 20.588 1.00 96.00 263 LEU A N 1
ATOM 2109 C CA . LEU A 1 263 ? -15.354 0.729 21.262 1.00 96.00 263 LEU A CA 1
ATOM 2110 C C . LEU A 1 263 ? -16.748 0.099 21.150 1.00 96.00 263 LEU A C 1
ATOM 2112 O O . LEU A 1 263 ? -16.830 -1.111 20.972 1.00 96.00 263 LEU A O 1
ATOM 2116 N N . ASN A 1 264 ? -17.818 0.897 21.182 1.00 95.38 264 ASN A N 1
ATOM 2117 C CA . ASN A 1 264 ? -19.172 0.397 20.942 1.00 95.38 264 ASN A CA 1
ATOM 2118 C C . ASN A 1 264 ? -19.343 -0.112 19.504 1.00 95.38 264 ASN A C 1
ATOM 2120 O O . ASN A 1 264 ? -19.815 -1.227 19.322 1.00 95.38 264 ASN A O 1
ATOM 2124 N N . LEU A 1 265 ? -18.881 0.643 18.497 1.00 95.69 265 LEU A N 1
ATOM 2125 C CA . LEU A 1 265 ? -18.915 0.203 17.095 1.00 95.69 265 LEU A CA 1
ATOM 2126 C C . LEU A 1 265 ? -18.169 -1.125 16.880 1.00 95.69 265 LEU A C 1
ATOM 2128 O O . LEU A 1 265 ? -18.615 -1.965 16.106 1.00 95.69 265 LEU A O 1
ATOM 2132 N N . LEU A 1 266 ? -17.041 -1.323 17.567 1.00 95.62 266 LEU A N 1
ATOM 2133 C CA . LEU A 1 266 ? -16.259 -2.558 17.476 1.00 95.62 266 LEU A CA 1
ATOM 2134 C C . LEU A 1 266 ? -16.900 -3.732 18.219 1.00 95.62 266 LEU A C 1
ATOM 2136 O O . LEU A 1 266 ? -16.774 -4.863 17.756 1.00 95.62 266 LEU A O 1
ATOM 2140 N N . ASN A 1 267 ? -17.575 -3.491 19.345 1.00 92.88 267 ASN A N 1
ATOM 2141 C CA . ASN A 1 267 ? -18.258 -4.546 20.102 1.00 92.88 267 ASN A CA 1
ATOM 2142 C C . ASN A 1 267 ? -19.406 -5.189 19.309 1.00 92.88 267 ASN A C 1
ATOM 2144 O O . ASN A 1 267 ? -19.751 -6.337 19.571 1.00 92.88 267 ASN A O 1
ATOM 2148 N N . ASP A 1 268 ? -19.954 -4.474 18.325 1.00 89.56 268 ASP A N 1
ATOM 2149 C CA . ASP A 1 268 ? -20.979 -4.993 17.416 1.00 89.56 268 ASP A CA 1
ATOM 2150 C C . ASP A 1 268 ? -20.400 -5.872 16.287 1.00 89.56 268 ASP A C 1
ATOM 2152 O O . ASP A 1 268 ? -21.146 -6.382 15.451 1.00 89.56 268 ASP A O 1
ATOM 2156 N N . SER A 1 269 ? -19.074 -6.031 16.228 1.00 91.69 269 SER A N 1
ATOM 2157 C CA . SER A 1 269 ? -18.373 -6.864 15.247 1.00 91.69 269 SER A CA 1
ATOM 2158 C C . SER A 1 269 ? -17.898 -8.189 15.855 1.00 91.69 269 SER A C 1
ATOM 2160 O O . SER A 1 269 ? -17.738 -8.320 17.064 1.00 91.69 269 SER A O 1
ATOM 2162 N N . GLU A 1 270 ? -17.577 -9.173 15.011 1.00 93.12 270 GLU A N 1
ATOM 2163 C CA . GLU A 1 270 ? -16.980 -10.451 15.443 1.00 93.12 270 GLU A CA 1
ATOM 2164 C C . GLU A 1 270 ? -15.466 -10.357 15.741 1.00 93.12 270 GLU A C 1
ATOM 2166 O O . GLU A 1 270 ? -14.788 -11.373 15.928 1.00 93.12 270 GLU A O 1
ATOM 2171 N N . LEU A 1 271 ? -14.893 -9.149 15.734 1.00 97.19 271 LEU A N 1
ATOM 2172 C CA . LEU A 1 271 ? -13.453 -8.955 15.869 1.00 97.19 271 LEU A CA 1
ATOM 2173 C C . LEU A 1 271 ? -12.976 -9.155 17.308 1.00 97.19 271 LEU A C 1
ATOM 2175 O O . LEU A 1 271 ? -13.561 -8.666 18.272 1.00 97.19 271 LEU A O 1
ATOM 2179 N N . LYS A 1 272 ? -11.803 -9.774 17.456 1.00 97.69 272 LYS A N 1
ATOM 2180 C CA . LYS A 1 272 ? -11.072 -9.776 18.728 1.00 97.69 272 LYS A CA 1
ATOM 2181 C C . LYS A 1 272 ? -10.395 -8.422 18.931 1.00 97.69 272 LYS A C 1
ATOM 2183 O O . LYS A 1 272 ? -9.476 -8.065 18.192 1.00 97.69 272 LYS A O 1
ATOM 2188 N N . ILE A 1 273 ? -10.824 -7.680 19.947 1.00 97.75 273 ILE A N 1
ATOM 2189 C CA . ILE A 1 273 ? -10.304 -6.338 20.235 1.00 97.75 273 ILE A CA 1
ATOM 2190 C C . ILE A 1 273 ? -9.065 -6.431 21.132 1.00 97.75 273 ILE A C 1
ATOM 2192 O O . ILE A 1 273 ? -9.131 -6.952 22.246 1.00 97.75 273 ILE A O 1
ATOM 2196 N N . LEU A 1 274 ? -7.944 -5.872 20.675 1.00 96.44 274 LEU A N 1
ATOM 2197 C CA . LEU A 1 274 ? -6.707 -5.723 21.443 1.00 96.44 274 LEU A CA 1
ATOM 2198 C C . LEU A 1 274 ? -6.410 -4.239 21.649 1.00 96.44 274 LEU A C 1
ATOM 2200 O O . LEU A 1 274 ? -6.415 -3.460 20.701 1.00 96.44 274 LEU A O 1
ATOM 2204 N N . LYS A 1 275 ? -6.145 -3.842 22.892 1.00 96.00 275 LYS A N 1
ATOM 2205 C CA . LYS A 1 275 ? -5.876 -2.448 23.269 1.00 96.00 275 LYS A CA 1
ATOM 2206 C C . LYS A 1 275 ? -4.390 -2.277 23.571 1.00 96.00 275 LYS A C 1
ATOM 2208 O O . LYS A 1 275 ? -3.850 -3.055 24.355 1.00 96.00 275 LYS A O 1
ATOM 2213 N N . ILE A 1 276 ? -3.770 -1.256 22.982 1.00 93.69 276 ILE A N 1
ATOM 2214 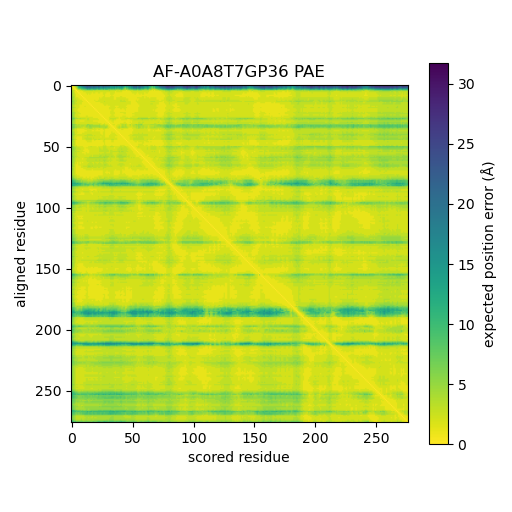C CA . ILE A 1 276 ? -2.344 -0.906 23.128 1.00 93.69 276 ILE A CA 1
ATOM 2215 C C . ILE A 1 276 ? -2.146 0.556 23.547 1.00 93.69 276 ILE A C 1
ATOM 2217 O O . ILE A 1 276 ? -3.124 1.340 23.499 1.00 93.69 276 ILE A O 1
#

Mean predicted aligned error: 3.32 Å

pLDDT: mean 95.56, std 5.59, range [47.59, 98.88]

Nearest PDB structures (foldseek):
  2gfq-assembly1_C  TM=8.995E-01  e=8.597E-27  Pyrococcus horikoshii OT3
  2gfq-assembly1_B  TM=9.084E-01  e=1.741E-26  Pyrococcus horikoshii OT3
  1yqe-assembly1_A  TM=9.049E-01  e=8.355E-24  Archaeoglobus fulgidus
  4zcl-assembly2_B  TM=5.427E-01  e=1.022E-01  Escherichia coli K-12
  5hau-assembly2_2z  TM=5.356E-01  e=1.621E+00  Thermus thermophilus HB8

Secondary structure (DSSP, 8-state):
-PPPPEEEEEEETT-HHHHHHHHHHHHTT-EEEETTEEE-TT-TTEEEEEESS-GGG-TTHHHH-TTEEEEEEEEEEE-TT---EEEEEE-EESS--SSSS-TTEEPBB-HHHHHHHHHHHHTTTTTTTTSEEEE--S-SS----SSBEEEEEEEESHHHHT-HHHHHHHHHHHHHHHHHHHTT-SPPPSEEEEEESS-TT-HHHHHIIIII--EEEEEEE-GGGGGG--HHHHHHHHHSBSS---EEEE-TTTTGGGHHHHHHHHHTSS-EEEE-

Radius of gyration: 17.84 Å; Cα contacts (8 Å, |Δi|>4): 635; chains: 1; bounding box: 43×39×50 Å